Protein AF-A0AAW3ZN99-F1 (afdb_monomer)

Organism: NCBI:txid2774145

Foldseek 3Di:
DDADDPVGPCQLVLVCLQVVVVDDVPDDDDDPQQALVSVLVVLVVSVVVPDAAAQEAEDEAEDELFQGGCHHHDPVVNDRDFLVRLVVCLVVVVQPADDCRHHNPRHAYEYQYALNQVLLSVQQSVCCSHPNNDRPRYHYDNFHWGWDADDPPPGRDIDIDGFHKDKDKAADDDPPDDDFDCDPQKTKDKDKDKDFDAQVCVVPDDLLVVCPDPRNQSVQVSRVHHSVSWDWDWDADPRHIIIMTIIIMIIGRPDPPPPPDPPD

Secondary structure (DSSP, 8-state):
-PPPPTTSTTHHHHHHHHHHTTPPTT----S---SHHHHHHHHHHHHTTTPPPPSEEEEE--EETTTEES--SSGGG-SPPPHHHHHHHHHTTSSPPPPTTTS-TT-EEEEE-SSGGG-HHHHHHHHHHHHTT--S-EEE-SSEEEEEE--STT---EEEEEEPEEEEEE----TTS-S---BTTEEEEEEEEEEEE-HHHHHH--HHHHTTSHHHHHHHHHTT--GGGSEEEEEEETTEEEEEEEEEEEEEEPPP--------

Mean predicted aligned er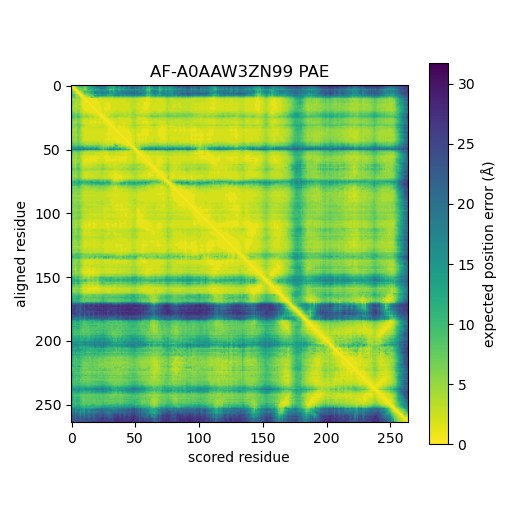ror: 7.73 Å

Sequence (264 aa):
MGEDSSGRPGFYTAATRYFAARLNAGDLMVTSARSWAEVRERLVEANAQGAQPWRRIVLVVHGSQWSGLSLPVFEASGEVPRASELRTLIESRAFPPLPAGIVDHRSTLVLESCGLGRRTDLMQVYSRLLFGTDENRTEASSGLVEFVAHTAPYDNRTERRVRPYQAKVHRWPSETGGVSGEADGWTRIPVKLEVAVAAEQCREQAAGGIARSAAVRTTLSDFGLAPGQLRWRIERSESGCKLLGSATVMTSEAQPVSAIGDRG

pLDDT: mean 84.94, std 14.25, range [39.06, 98.44]

Radius of gyrati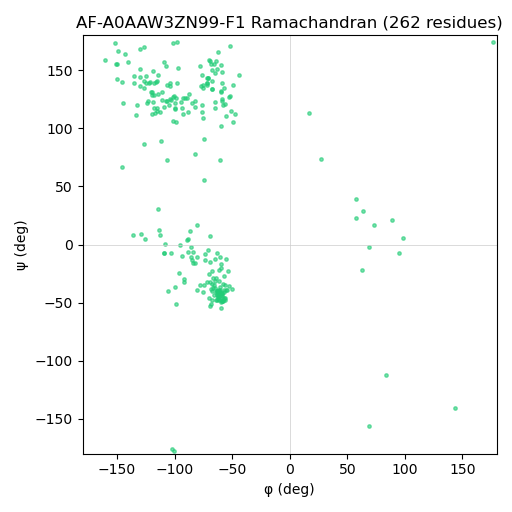on: 21.58 Å; Cα contacts (8 Å, |Δi|>4): 456; chains: 1; bounding box: 64×55×63 Å

Structure (mmCIF, N/CA/C/O backbone):
data_AF-A0AAW3ZN99-F1
#
_entry.id   AF-A0AAW3ZN99-F1
#
loop_
_atom_site.group_PDB
_atom_site.id
_atom_site.type_symbol
_atom_site.label_atom_id
_atom_site.label_alt_id
_atom_site.label_comp_id
_atom_site.label_asym_id
_atom_site.label_entity_id
_atom_site.label_seq_id
_atom_site.pdbx_PDB_ins_code
_atom_site.Cartn_x
_atom_site.Cartn_y
_atom_site.Cartn_z
_atom_site.occupancy
_atom_site.B_iso_or_equiv
_atom_site.auth_seq_id
_atom_site.auth_comp_id
_atom_site.auth_asym_id
_atom_site.auth_atom_id
_atom_site.pdbx_PDB_model_num
ATOM 1 N N . MET A 1 1 ? -9.513 8.358 3.844 1.00 53.34 1 MET A N 1
ATOM 2 C CA . MET A 1 1 ? -9.189 7.587 2.625 1.00 53.34 1 MET A CA 1
ATOM 3 C C . MET A 1 1 ? -9.950 8.160 1.422 1.00 53.34 1 MET A C 1
ATOM 5 O O . MET A 1 1 ? -10.952 8.821 1.658 1.00 53.34 1 MET A O 1
ATOM 9 N N . GLY A 1 2 ? -9.417 8.046 0.197 1.00 57.00 2 GLY A N 1
ATOM 10 C CA . GLY A 1 2 ? -9.801 8.850 -0.986 1.00 57.00 2 GLY A CA 1
ATOM 11 C C . GLY A 1 2 ? -11.295 8.911 -1.346 1.00 57.00 2 GLY A C 1
ATOM 12 O O . GLY A 1 2 ? -12.117 8.206 -0.775 1.00 57.00 2 GLY A O 1
ATOM 13 N N . GLU A 1 3 ? -11.658 9.781 -2.286 1.00 61.41 3 GLU A N 1
ATOM 14 C CA . GLU A 1 3 ? -13.030 9.855 -2.805 1.00 61.41 3 GLU A CA 1
ATOM 15 C C . GLU A 1 3 ? -13.341 8.622 -3.670 1.00 61.41 3 GLU A C 1
ATOM 17 O O . GLU A 1 3 ? -12.459 8.103 -4.362 1.00 61.41 3 GLU A O 1
ATOM 22 N N . ASP A 1 4 ? -14.582 8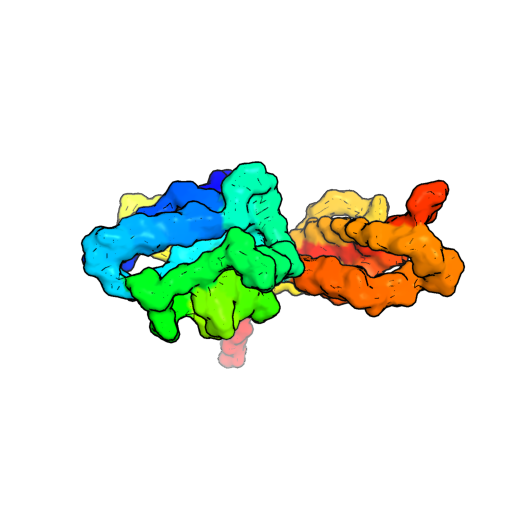.121 -3.610 1.00 65.06 4 ASP A N 1
ATOM 23 C CA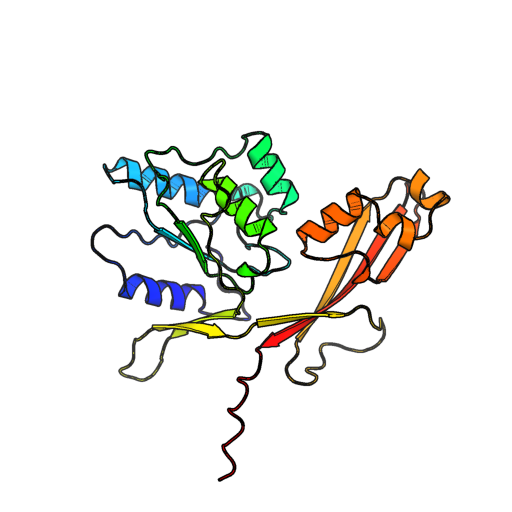 . ASP A 1 4 ? -15.022 7.049 -4.506 1.00 65.06 4 ASP A CA 1
ATOM 24 C C . ASP A 1 4 ? -14.851 7.535 -5.956 1.00 65.06 4 ASP A C 1
ATOM 26 O O . ASP A 1 4 ? -15.430 8.543 -6.362 1.00 65.06 4 ASP A O 1
ATOM 30 N N . SER A 1 5 ? -14.043 6.831 -6.752 1.00 56.78 5 SER A N 1
ATOM 31 C CA . SER A 1 5 ? -13.899 7.166 -8.173 1.00 56.78 5 SER A CA 1
ATOM 32 C C . SER A 1 5 ? -15.230 6.983 -8.913 1.00 56.78 5 SER A C 1
ATOM 34 O O . SER A 1 5 ? -16.016 6.091 -8.580 1.00 56.78 5 SER A O 1
ATOM 36 N N . SER A 1 6 ? -15.449 7.763 -9.975 1.00 50.19 6 SER A N 1
ATOM 37 C CA . SER A 1 6 ? -16.670 7.726 -10.797 1.00 50.19 6 SER A CA 1
ATOM 38 C C . SER A 1 6 ? -17.040 6.333 -11.333 1.00 50.19 6 SER A C 1
ATOM 40 O O . SER A 1 6 ? -18.206 6.086 -11.627 1.00 50.19 6 SER A O 1
ATOM 42 N N . GLY A 1 7 ? -16.077 5.409 -11.436 1.00 52.03 7 GLY A N 1
ATOM 43 C CA . GLY A 1 7 ? -16.300 4.043 -11.918 1.00 52.03 7 GLY A CA 1
ATOM 44 C C . GLY A 1 7 ? -16.805 3.039 -10.874 1.00 52.03 7 GLY A C 1
ATOM 45 O O . GLY A 1 7 ? -17.269 1.969 -11.259 1.00 52.03 7 GLY A O 1
ATOM 46 N N . ARG A 1 8 ? -16.711 3.335 -9.568 1.00 59.94 8 ARG A N 1
ATOM 47 C CA . ARG A 1 8 ? -17.196 2.461 -8.477 1.00 59.94 8 ARG A CA 1
ATOM 48 C C . ARG A 1 8 ? -17.730 3.299 -7.306 1.00 59.94 8 ARG A C 1
ATOM 50 O O . ARG A 1 8 ? -17.127 3.288 -6.230 1.00 59.94 8 ARG A O 1
ATOM 57 N N . PRO A 1 9 ? -18.837 4.039 -7.498 1.00 65.44 9 PRO A N 1
ATOM 58 C CA . PRO A 1 9 ? -19.433 4.813 -6.420 1.00 65.44 9 PRO A CA 1
ATOM 59 C C . PRO A 1 9 ? -19.833 3.883 -5.268 1.00 65.44 9 PRO A C 1
ATOM 61 O O . PRO A 1 9 ? -20.471 2.851 -5.476 1.00 65.44 9 PRO A O 1
ATOM 64 N N . GLY A 1 10 ? -19.463 4.249 -4.044 1.00 84.31 10 GLY A N 1
ATOM 65 C CA . GLY A 1 10 ? -19.921 3.594 -2.828 1.00 84.31 10 GLY A CA 1
ATOM 66 C C . GLY A 1 10 ? -18.984 2.558 -2.210 1.00 84.31 10 GLY A C 1
ATOM 67 O O . GLY A 1 10 ? -19.403 1.950 -1.226 1.00 84.31 10 GLY A O 1
ATOM 68 N N . PHE A 1 11 ? -17.753 2.344 -2.695 1.00 88.81 11 PHE A N 1
ATOM 69 C CA . PHE A 1 11 ? -16.827 1.387 -2.064 1.00 88.81 11 PHE A CA 1
ATOM 70 C C . PHE A 1 11 ? -16.530 1.768 -0.608 1.00 88.81 11 PHE A C 1
ATOM 72 O O . PHE A 1 11 ? -16.783 0.973 0.303 1.00 88.81 11 PHE A O 1
ATOM 79 N N . TYR A 1 12 ? -16.067 2.998 -0.364 1.00 91.38 12 TYR A N 1
ATOM 80 C CA . TYR A 1 12 ? -15.784 3.461 0.997 1.00 91.38 12 TYR A CA 1
ATOM 81 C C . TYR A 1 12 ? -17.061 3.607 1.824 1.00 91.38 12 TYR A C 1
ATOM 83 O O . TYR A 1 12 ? -17.059 3.307 3.020 1.00 91.38 12 TYR A O 1
ATOM 91 N N . THR A 1 13 ? -18.171 4.004 1.195 1.00 91.69 13 THR A N 1
ATOM 92 C CA . THR A 1 13 ? -19.475 4.104 1.865 1.00 91.69 13 THR A CA 1
ATOM 93 C C . THR A 1 13 ? -19.962 2.738 2.363 1.00 91.69 13 THR A C 1
ATOM 95 O O . THR A 1 13 ? -20.357 2.601 3.524 1.00 91.69 13 THR A O 1
ATOM 98 N N . ALA A 1 14 ? -19.909 1.705 1.519 1.00 92.88 14 ALA A N 1
ATOM 99 C CA . ALA A 1 14 ? -20.307 0.347 1.872 1.00 92.88 14 ALA A CA 1
ATOM 100 C C . ALA A 1 14 ? -19.356 -0.270 2.906 1.00 92.88 14 ALA A C 1
ATOM 102 O O . ALA A 1 14 ? -19.823 -0.891 3.860 1.00 92.88 14 ALA A O 1
ATOM 103 N N . ALA A 1 15 ? -18.045 -0.040 2.776 1.00 95.25 15 ALA A N 1
ATOM 104 C CA . ALA A 1 15 ? -17.059 -0.473 3.762 1.00 95.25 15 ALA A CA 1
ATOM 105 C C . ALA A 1 15 ? -17.279 0.182 5.132 1.00 95.25 15 ALA A C 1
ATOM 107 O O . ALA A 1 15 ? -17.274 -0.502 6.153 1.00 95.25 15 ALA A O 1
ATOM 108 N N . THR A 1 16 ? -17.536 1.492 5.158 1.00 95.19 16 THR A N 1
ATOM 109 C CA . THR A 1 16 ? -17.836 2.230 6.394 1.00 95.19 16 THR A CA 1
ATOM 110 C C . THR A 1 16 ? -19.047 1.620 7.091 1.00 95.19 16 THR A C 1
ATOM 112 O O . THR A 1 16 ? -18.977 1.305 8.274 1.00 95.19 16 THR A O 1
ATOM 115 N N . ARG A 1 17 ? -20.137 1.366 6.354 1.00 94.62 17 ARG A N 1
ATOM 116 C CA . ARG A 1 17 ? -21.325 0.685 6.895 1.00 94.62 17 ARG A CA 1
ATOM 117 C C . ARG A 1 17 ? -21.007 -0.732 7.392 1.00 94.62 17 ARG A C 1
ATOM 119 O O . ARG A 1 17 ? -21.477 -1.113 8.461 1.00 94.62 17 ARG A O 1
ATOM 126 N N . TYR A 1 18 ? -20.192 -1.487 6.653 1.00 96.19 18 TYR A N 1
ATOM 127 C CA . TYR A 1 18 ? -19.773 -2.842 7.020 1.00 96.19 18 TYR A CA 1
ATOM 128 C C . TYR A 1 18 ? -19.025 -2.896 8.349 1.00 96.19 18 TYR A C 1
ATOM 130 O O . TYR A 1 18 ? -19.375 -3.715 9.205 1.00 96.19 18 TYR A O 1
ATOM 138 N N . PHE A 1 19 ? -18.023 -2.036 8.528 1.00 96.69 19 PHE A N 1
ATOM 139 C CA . PHE A 1 19 ? -17.230 -2.008 9.753 1.00 96.69 19 PHE A CA 1
ATOM 140 C C . PHE A 1 19 ? -17.987 -1.362 10.909 1.00 96.69 19 PHE A C 1
ATOM 142 O O . PHE A 1 19 ? -17.964 -1.926 11.996 1.00 96.69 19 PHE A O 1
ATOM 149 N N . ALA A 1 20 ? -18.732 -0.274 10.680 1.00 95.69 20 ALA A N 1
ATOM 150 C CA . ALA A 1 20 ? -19.536 0.376 11.717 1.00 95.69 20 ALA A CA 1
ATOM 151 C C . ALA A 1 20 ? -20.526 -0.589 12.390 1.00 95.69 20 ALA A C 1
ATOM 153 O O . ALA A 1 20 ? -20.679 -0.561 13.606 1.00 95.69 20 ALA A O 1
ATOM 154 N N . ALA A 1 21 ? -21.146 -1.491 11.621 1.00 95.12 21 ALA A N 1
ATOM 155 C CA . ALA A 1 21 ? -22.061 -2.507 12.149 1.00 95.12 21 ALA A CA 1
ATOM 156 C C . ALA A 1 21 ? -21.372 -3.628 12.961 1.00 95.12 21 ALA A C 1
ATOM 158 O O . ALA A 1 21 ? -22.054 -4.516 13.468 1.00 95.12 21 ALA A O 1
ATOM 159 N N . ARG A 1 22 ? -20.034 -3.639 13.035 1.00 95.31 22 ARG A N 1
ATOM 160 C CA . ARG A 1 22 ? -19.212 -4.707 13.634 1.00 95.31 22 ARG A CA 1
ATOM 161 C C . ARG A 1 22 ? -18.183 -4.191 14.646 1.00 95.31 22 ARG A C 1
ATOM 163 O O . ARG A 1 22 ? -17.327 -4.965 15.065 1.00 95.31 22 ARG A O 1
ATOM 170 N N . LEU A 1 23 ? -18.254 -2.913 15.021 1.00 94.75 23 LEU A N 1
ATOM 171 C CA . LEU A 1 23 ? -17.409 -2.350 16.074 1.00 94.75 23 LEU A CA 1
ATOM 172 C C . LEU A 1 23 ? -17.851 -2.879 17.443 1.00 94.75 23 LEU A C 1
ATOM 174 O O . LEU A 1 23 ? -19.042 -2.927 17.750 1.00 94.75 23 LEU A O 1
ATOM 178 N N . ASN A 1 24 ? -16.879 -3.235 18.273 1.00 93.44 24 ASN A N 1
ATOM 179 C CA . ASN A 1 24 ? -17.051 -3.581 19.677 1.00 93.44 24 ASN A CA 1
ATOM 180 C C . ASN A 1 24 ? -16.648 -2.406 20.575 1.00 93.44 24 ASN A C 1
ATOM 182 O O . ASN A 1 24 ? -16.091 -1.402 20.126 1.00 93.44 24 ASN A O 1
ATOM 186 N N . ALA A 1 25 ? -16.897 -2.546 21.878 1.00 88.62 25 ALA A N 1
ATOM 187 C CA . ALA A 1 25 ? -16.389 -1.601 22.864 1.00 88.62 25 ALA A CA 1
ATOM 188 C C . ALA A 1 25 ? -14.850 -1.538 22.805 1.00 88.62 25 ALA A C 1
ATOM 190 O O . ALA A 1 25 ? -14.178 -2.555 22.968 1.00 88.62 25 ALA A O 1
ATOM 191 N N . GLY A 1 26 ? -14.312 -0.336 22.588 1.00 86.25 26 GLY A N 1
ATOM 192 C CA . GLY A 1 26 ? -12.873 -0.090 22.451 1.00 86.25 26 GLY A CA 1
ATOM 193 C C . GLY A 1 26 ? -12.354 -0.073 21.009 1.00 86.25 26 GLY A C 1
ATOM 194 O O . GLY A 1 26 ? -11.205 0.314 20.804 1.00 86.25 26 GLY A O 1
ATOM 195 N N . ASP A 1 27 ? -13.176 -0.424 20.015 1.00 93.31 27 ASP A N 1
ATOM 196 C CA . ASP A 1 27 ? -12.799 -0.263 18.610 1.00 93.31 27 ASP A CA 1
ATOM 197 C C . ASP A 1 27 ? -12.901 1.211 18.181 1.00 93.31 27 ASP A C 1
ATOM 199 O O . ASP A 1 27 ? -13.788 1.951 18.615 1.00 93.31 27 ASP A O 1
ATOM 203 N N . LEU A 1 28 ? -12.007 1.635 17.283 1.00 94.31 28 LEU A N 1
ATOM 204 C CA . LEU A 1 28 ? -11.991 2.979 16.707 1.00 94.31 28 LEU A CA 1
ATOM 205 C C . LEU A 1 28 ? -12.156 2.906 15.189 1.00 94.31 28 LEU A C 1
ATOM 207 O O . LEU A 1 28 ? -11.405 2.215 14.502 1.00 94.31 28 LEU A O 1
ATOM 211 N N . MET A 1 29 ? -13.102 3.680 14.655 1.00 96.06 29 MET A N 1
ATOM 212 C CA . MET A 1 29 ? -13.277 3.854 13.216 1.00 96.06 29 MET A CA 1
ATOM 213 C C . MET A 1 29 ? -12.825 5.250 12.791 1.00 96.06 29 MET A C 1
ATOM 215 O O . MET A 1 29 ? -13.345 6.255 13.269 1.00 96.06 29 MET A O 1
ATOM 219 N N . VAL A 1 30 ? -11.882 5.305 11.848 1.00 95.81 30 VAL A N 1
ATOM 220 C CA . VAL A 1 30 ? -11.359 6.548 11.269 1.00 95.81 30 VAL A CA 1
ATOM 221 C C . VAL A 1 30 ? -11.643 6.562 9.771 1.00 95.81 30 VAL A C 1
ATOM 223 O O . VAL A 1 30 ? -11.207 5.676 9.040 1.00 95.81 30 VAL A O 1
ATOM 226 N N . THR A 1 31 ? -12.347 7.586 9.291 1.00 94.56 31 THR A N 1
ATOM 227 C CA . THR A 1 31 ? -12.691 7.751 7.863 1.00 94.56 31 THR A CA 1
ATOM 228 C C . THR A 1 31 ? -11.925 8.896 7.188 1.00 94.56 31 THR A C 1
ATOM 230 O O . THR A 1 31 ? -11.969 9.050 5.962 1.00 94.56 31 THR A O 1
ATOM 233 N N . SER A 1 32 ? -11.178 9.685 7.965 1.00 91.75 32 SER A N 1
ATOM 234 C CA . SER A 1 32 ? -10.492 10.894 7.503 1.00 91.75 32 SER A CA 1
ATOM 235 C C . SER A 1 32 ? -9.059 10.668 7.025 1.00 91.75 32 SER A C 1
ATOM 237 O O . SER A 1 32 ? -8.672 11.356 6.095 1.00 91.75 32 SER A O 1
ATOM 239 N N . ALA A 1 33 ? -8.317 9.684 7.549 1.00 94.31 33 ALA A N 1
ATOM 240 C CA . ALA A 1 33 ? -6.888 9.513 7.246 1.00 94.31 33 ALA A CA 1
ATOM 241 C C . ALA A 1 33 ? -6.601 9.377 5.734 1.00 94.31 33 ALA A C 1
ATOM 243 O O . ALA A 1 33 ? -7.144 8.474 5.082 1.00 94.31 33 ALA A O 1
ATOM 244 N N . ARG A 1 34 ? -5.789 10.270 5.160 1.00 93.81 34 ARG A N 1
ATOM 245 C CA . ARG A 1 34 ? -5.456 10.337 3.724 1.00 93.81 34 ARG A CA 1
ATOM 246 C C . ARG A 1 34 ? -4.023 9.917 3.401 1.00 93.81 34 ARG A C 1
ATOM 248 O O . ARG A 1 34 ? -3.719 9.738 2.226 1.00 93.81 34 ARG A O 1
ATOM 255 N N . SER A 1 35 ? -3.182 9.686 4.403 1.00 96.12 35 SER A N 1
ATOM 256 C CA . SER A 1 35 ? -1.785 9.281 4.233 1.00 96.12 35 SER A CA 1
ATOM 257 C C . SER A 1 35 ? -1.333 8.280 5.301 1.00 96.12 35 SER A C 1
ATOM 259 O O . SER A 1 35 ? -1.982 8.123 6.339 1.00 96.12 35 SER A O 1
ATOM 261 N N . TRP A 1 36 ? -0.210 7.591 5.076 1.00 96.88 36 TRP A N 1
ATOM 262 C CA . TRP A 1 36 ? 0.399 6.739 6.108 1.00 96.88 36 TRP A CA 1
ATOM 263 C C . TRP A 1 36 ? 0.807 7.533 7.352 1.00 96.88 36 TRP A C 1
ATOM 265 O O . TRP A 1 36 ? 0.666 7.022 8.465 1.00 96.88 36 TRP A O 1
ATOM 275 N N . ALA A 1 37 ? 1.285 8.768 7.177 1.00 96.81 37 ALA A N 1
ATOM 276 C CA . ALA A 1 37 ? 1.610 9.670 8.278 1.00 96.81 37 ALA A CA 1
ATOM 277 C C . ALA A 1 37 ? 0.385 9.927 9.163 1.00 96.81 37 ALA A C 1
ATOM 279 O O . ALA A 1 37 ? 0.451 9.690 10.367 1.00 96.81 37 ALA A O 1
ATOM 280 N N . GLU A 1 38 ? -0.760 10.266 8.568 1.00 96.56 38 GLU A N 1
ATOM 281 C CA . GLU A 1 38 ? -2.003 10.443 9.322 1.00 96.56 38 GLU A CA 1
ATOM 282 C C . GLU A 1 38 ? -2.466 9.144 9.989 1.00 96.56 38 GLU A C 1
ATOM 284 O O . GLU A 1 38 ? -2.902 9.170 11.134 1.00 96.56 38 GLU A O 1
ATOM 289 N N . VAL A 1 39 ? -2.360 7.985 9.325 1.00 96.88 39 VAL A N 1
ATOM 290 C CA . VAL A 1 39 ? -2.680 6.691 9.963 1.00 96.88 39 VAL A CA 1
ATOM 291 C C . VAL A 1 39 ? -1.838 6.501 11.227 1.00 96.88 39 VAL A C 1
ATOM 293 O O . VAL A 1 39 ? -2.370 6.147 12.281 1.00 96.88 39 VAL A O 1
ATOM 296 N N . ARG A 1 40 ? -0.531 6.771 11.142 1.00 97.00 40 ARG A N 1
ATOM 297 C CA . ARG A 1 40 ? 0.397 6.692 12.273 1.00 97.00 40 ARG A CA 1
ATOM 298 C C . ARG A 1 40 ? 0.006 7.667 13.385 1.00 97.00 40 ARG A C 1
ATOM 300 O O . ARG A 1 40 ? -0.056 7.258 14.541 1.00 97.00 40 ARG A O 1
ATOM 307 N N . GLU A 1 41 ? -0.277 8.921 13.048 1.00 95.69 41 GLU A N 1
ATOM 308 C CA . GLU A 1 41 ? -0.706 9.953 14.000 1.00 95.69 41 GLU A CA 1
ATOM 309 C C . GLU A 1 41 ? -1.991 9.554 14.725 1.00 95.69 41 GLU A C 1
ATOM 311 O O . GLU A 1 41 ? -2.034 9.590 15.951 1.00 95.69 41 GLU A O 1
ATOM 316 N N . ARG A 1 42 ? -2.997 9.049 14.004 1.00 95.25 42 ARG A N 1
ATOM 317 C CA . ARG A 1 42 ? -4.260 8.590 14.602 1.00 95.25 42 ARG A CA 1
ATOM 318 C C . ARG A 1 42 ? -4.069 7.432 15.573 1.00 95.25 42 ARG A C 1
ATOM 320 O O . ARG A 1 42 ? -4.702 7.415 16.627 1.00 95.25 42 ARG A O 1
ATOM 327 N N . LEU A 1 43 ? -3.185 6.487 15.253 1.00 95.44 43 LEU A N 1
ATOM 328 C CA . LEU A 1 43 ? -2.851 5.383 16.159 1.00 95.44 43 LEU A CA 1
ATOM 329 C C . LEU A 1 43 ? -2.165 5.887 17.438 1.00 95.44 43 LEU A C 1
ATOM 331 O O . LEU A 1 43 ? -2.441 5.360 18.517 1.00 95.44 43 LEU A O 1
ATOM 335 N N . VAL A 1 44 ? -1.311 6.912 17.329 1.00 95.19 44 VAL A N 1
ATOM 336 C CA . VAL A 1 44 ? -0.642 7.562 18.470 1.00 95.19 44 VAL A CA 1
ATOM 337 C C . VAL A 1 44 ? -1.637 8.337 19.331 1.00 95.19 44 VAL A C 1
ATOM 339 O O . VAL A 1 44 ? -1.687 8.115 20.541 1.00 95.19 44 VAL A O 1
ATOM 342 N N . GLU A 1 45 ? -2.446 9.206 18.722 1.00 93.50 45 GLU A N 1
ATOM 343 C CA . GLU A 1 45 ? -3.459 10.024 19.403 1.00 93.50 45 GLU A CA 1
ATOM 344 C C . GLU A 1 45 ? -4.441 9.159 20.193 1.00 93.50 45 GLU A C 1
ATOM 346 O O . GLU A 1 45 ? -4.710 9.421 21.365 1.00 93.50 45 GLU A O 1
ATOM 351 N N . ALA A 1 46 ? -4.952 8.101 19.564 1.00 89.19 46 ALA A N 1
ATOM 352 C CA . ALA A 1 46 ? -5.917 7.219 20.195 1.00 89.19 46 ALA A CA 1
ATOM 353 C C . ALA A 1 46 ? -5.291 6.385 21.329 1.00 89.19 46 ALA A C 1
ATOM 355 O O . ALA A 1 46 ? -5.946 6.134 22.338 1.00 89.19 46 ALA A O 1
ATOM 356 N N . ASN A 1 47 ? -4.009 6.010 21.221 1.00 89.31 47 ASN A N 1
ATOM 357 C CA . ASN A 1 47 ? -3.311 5.289 22.289 1.00 89.31 47 ASN A CA 1
ATOM 358 C C . ASN A 1 47 ? -2.996 6.177 23.505 1.00 89.31 47 ASN A C 1
ATOM 360 O O . ASN A 1 47 ? -3.013 5.699 24.640 1.00 89.31 47 ASN A O 1
ATOM 364 N N . ALA A 1 48 ? -2.742 7.474 23.291 1.00 86.19 48 ALA A N 1
ATOM 365 C CA . ALA A 1 48 ? -2.438 8.435 24.357 1.00 86.19 48 ALA A CA 1
ATOM 366 C C . ALA A 1 48 ? -3.565 8.579 25.400 1.00 86.19 48 ALA A C 1
ATOM 368 O O . ALA A 1 48 ? -3.321 9.037 26.512 1.00 86.19 48 ALA A O 1
ATOM 369 N N . GLN A 1 49 ? -4.778 8.124 25.081 1.00 81.62 49 GLN A N 1
ATOM 370 C CA . GLN A 1 49 ? -5.938 8.114 25.977 1.00 81.62 49 GLN A CA 1
ATOM 371 C C . GLN A 1 49 ? -5.937 6.925 26.965 1.00 81.62 49 GLN A C 1
ATOM 373 O O . GLN A 1 49 ? -6.960 6.620 27.572 1.00 81.62 49 GLN A O 1
ATOM 378 N N . GLY A 1 50 ? -4.789 6.258 27.145 1.00 70.94 50 GLY A N 1
ATOM 379 C CA . GLY A 1 50 ? -4.606 5.154 28.095 1.00 70.94 50 GLY A CA 1
ATOM 380 C C . GLY A 1 50 ? -4.928 3.771 27.524 1.00 70.94 50 GLY A C 1
ATOM 381 O O . GLY A 1 50 ? -5.211 2.846 28.286 1.00 70.94 50 GLY A O 1
ATOM 382 N N . ALA A 1 51 ? -4.907 3.620 26.197 1.00 74.69 51 ALA A N 1
ATOM 383 C CA . ALA A 1 51 ? -5.227 2.353 25.552 1.00 74.69 51 ALA A CA 1
ATOM 384 C C . ALA A 1 51 ? -4.061 1.350 25.622 1.00 74.69 51 ALA A C 1
ATOM 386 O O . ALA A 1 51 ? -2.887 1.708 25.716 1.00 74.69 51 ALA A O 1
ATOM 387 N N . GLN A 1 52 ? -4.413 0.065 25.578 1.00 87.69 52 GLN A N 1
ATOM 388 C CA . GLN A 1 52 ? -3.467 -1.022 25.322 1.00 87.69 52 GLN A CA 1
ATOM 389 C C . GLN A 1 52 ? -2.980 -0.961 23.863 1.00 87.69 52 GLN A C 1
ATOM 391 O O . GLN A 1 52 ? -3.721 -0.449 23.019 1.00 87.69 52 GLN A O 1
ATOM 396 N N . PRO A 1 53 ? -1.812 -1.553 23.533 1.00 94.06 53 PRO A N 1
ATOM 397 C CA . PRO A 1 53 ? -1.357 -1.653 22.152 1.00 94.06 53 PRO A CA 1
ATOM 398 C C . PRO A 1 53 ? -2.445 -2.208 21.225 1.00 94.06 53 PRO A C 1
ATOM 400 O O . PRO A 1 53 ? -3.129 -3.187 21.554 1.00 94.06 53 PRO A O 1
ATOM 403 N N . TRP A 1 54 ? -2.583 -1.610 20.043 1.00 94.81 54 TRP A N 1
ATOM 404 C CA . TRP A 1 54 ? -3.560 -2.026 19.042 1.00 94.81 54 TRP A CA 1
ATOM 405 C C . TRP A 1 54 ? -3.303 -3.470 18.630 1.00 94.81 54 TRP A C 1
ATOM 407 O O . TRP A 1 54 ? -2.179 -3.823 18.300 1.00 94.81 54 TRP A O 1
ATOM 417 N N . ARG A 1 55 ? -4.330 -4.324 18.608 1.00 94.88 55 ARG A N 1
ATOM 418 C CA . ARG A 1 55 ? -4.174 -5.730 18.183 1.00 94.88 55 ARG A CA 1
ATOM 419 C C . ARG A 1 55 ? -4.423 -5.942 16.694 1.00 94.88 55 ARG A C 1
ATOM 421 O O . ARG A 1 55 ? -3.820 -6.814 16.077 1.00 94.88 55 ARG A O 1
ATOM 428 N N . ARG A 1 56 ? -5.323 -5.162 16.103 1.00 97.00 56 ARG A N 1
ATOM 429 C CA . ARG A 1 56 ? -5.708 -5.298 14.699 1.00 97.00 56 ARG A CA 1
ATOM 430 C C . ARG A 1 56 ? -5.992 -3.921 14.127 1.00 97.00 56 ARG A C 1
ATOM 432 O O . ARG A 1 56 ? -6.846 -3.208 14.639 1.00 97.00 56 ARG A O 1
ATOM 439 N N . ILE A 1 57 ? -5.266 -3.565 13.079 1.00 97.50 57 ILE A N 1
ATOM 440 C CA . ILE A 1 57 ? -5.407 -2.309 12.348 1.00 97.50 57 ILE A CA 1
ATOM 441 C C . ILE A 1 57 ? -5.937 -2.680 10.970 1.00 97.50 57 ILE A C 1
ATOM 443 O O . ILE A 1 57 ? -5.247 -3.354 10.210 1.00 97.50 57 ILE A O 1
ATOM 447 N N . VAL A 1 58 ? -7.165 -2.276 10.651 1.00 98.25 58 VAL A N 1
ATOM 448 C CA . VAL A 1 58 ? -7.775 -2.548 9.343 1.00 98.25 58 VAL A CA 1
ATOM 449 C C . VAL A 1 58 ? -7.767 -1.272 8.511 1.00 98.25 58 VAL A C 1
ATOM 451 O O . VAL A 1 58 ? -8.362 -0.270 8.899 1.00 98.25 58 VAL A O 1
ATOM 454 N N . LEU A 1 59 ? -7.104 -1.314 7.359 1.00 97.88 59 LEU A N 1
ATOM 455 C CA . LEU A 1 59 ? -7.057 -0.225 6.389 1.00 97.88 59 LEU A CA 1
ATOM 456 C C . LEU A 1 59 ? -7.863 -0.622 5.158 1.00 97.88 59 LEU A C 1
ATOM 458 O O . LEU A 1 59 ? -7.525 -1.583 4.468 1.00 97.88 59 LEU A O 1
ATOM 462 N N . VAL A 1 60 ? -8.912 0.143 4.867 1.00 97.00 60 VAL A N 1
ATOM 463 C CA . VAL A 1 60 ? -9.713 -0.024 3.651 1.00 97.00 60 VAL A CA 1
ATOM 464 C C . VAL A 1 60 ? -9.266 0.985 2.625 1.00 97.00 60 VAL A C 1
ATOM 466 O O . VAL A 1 60 ? -9.594 2.156 2.743 1.00 97.00 60 VAL A O 1
ATOM 469 N N . VAL A 1 61 ? -8.538 0.551 1.604 1.00 94.44 61 VAL A N 1
ATOM 470 C CA . VAL A 1 61 ? -7.981 1.475 0.618 1.00 94.44 61 VAL A CA 1
ATOM 471 C C . VAL A 1 61 ? -7.862 0.808 -0.745 1.00 94.44 61 VAL A C 1
ATOM 473 O O . VAL A 1 61 ? -7.532 -0.377 -0.868 1.00 94.44 61 VAL A O 1
ATOM 476 N N . HIS A 1 62 ? -8.127 1.580 -1.797 1.00 91.56 62 HIS A N 1
ATOM 477 C CA . HIS A 1 62 ? -7.867 1.115 -3.150 1.00 91.56 62 HIS A CA 1
ATOM 478 C C . HIS A 1 62 ? -6.393 0.770 -3.337 1.00 91.56 62 HIS A C 1
ATOM 480 O O . HIS A 1 62 ? -5.497 1.331 -2.714 1.00 91.56 62 HIS A O 1
ATOM 486 N N . GLY A 1 63 ? -6.151 -0.203 -4.195 1.00 89.94 63 GLY A N 1
ATOM 487 C CA . GLY A 1 63 ? -4.817 -0.654 -4.516 1.00 89.94 63 GLY A CA 1
ATOM 488 C C . GLY A 1 63 ? -4.879 -1.835 -5.460 1.00 89.94 63 GLY A C 1
ATOM 489 O O . GLY A 1 63 ? -5.957 -2.328 -5.811 1.00 89.94 63 GLY A O 1
ATOM 490 N N . SER A 1 64 ? -3.707 -2.254 -5.906 1.00 87.56 64 SER A N 1
ATOM 491 C CA . SER A 1 64 ? -3.559 -3.388 -6.803 1.00 87.56 64 SER A CA 1
ATOM 492 C C . SER A 1 64 ? -2.234 -4.097 -6.563 1.00 87.56 64 SER A C 1
ATOM 494 O O . SER A 1 64 ? -1.312 -3.551 -5.956 1.00 87.56 64 SER A O 1
ATOM 496 N N . GLN A 1 65 ? -2.096 -5.298 -7.118 1.00 87.75 65 GLN A N 1
ATOM 497 C CA . GLN A 1 65 ? -0.816 -6.005 -7.122 1.00 87.75 65 GLN A CA 1
ATOM 498 C C . GLN A 1 65 ? 0.282 -5.298 -7.944 1.00 87.75 65 GLN A C 1
ATOM 500 O O . GLN A 1 65 ? 1.446 -5.673 -7.836 1.00 87.75 65 GLN A O 1
ATOM 505 N N . TRP A 1 66 ? -0.046 -4.299 -8.770 1.00 84.44 66 TRP A N 1
ATOM 506 C CA . TRP A 1 66 ? 0.964 -3.570 -9.551 1.00 84.44 66 TRP A CA 1
ATOM 507 C C . TRP A 1 66 ? 1.348 -2.261 -8.891 1.00 84.44 66 TRP A C 1
ATOM 509 O O . TRP A 1 66 ? 2.523 -2.006 -8.685 1.00 84.44 66 TRP A O 1
ATOM 519 N N . SER A 1 67 ? 0.359 -1.446 -8.536 1.00 83.19 67 SER A N 1
ATOM 520 C CA . SER A 1 67 ? 0.578 -0.102 -7.998 1.00 83.19 67 SER A CA 1
ATOM 521 C C . SER A 1 67 ? 0.798 -0.065 -6.485 1.00 83.19 67 SER A C 1
ATOM 523 O O . SER A 1 67 ? 1.124 0.991 -5.959 1.00 83.19 67 SER A O 1
ATOM 525 N N . GLY A 1 68 ? 0.554 -1.168 -5.770 1.00 91.56 68 GLY A N 1
ATOM 526 C CA . GLY A 1 68 ? 0.439 -1.141 -4.312 1.00 91.56 68 GLY A CA 1
ATOM 527 C C . GLY A 1 68 ? -0.829 -0.414 -3.856 1.00 91.56 68 GLY A C 1
ATOM 528 O O . GLY A 1 68 ? -1.818 -0.355 -4.595 1.00 91.56 68 GLY A O 1
ATOM 529 N N . LEU A 1 69 ? -0.812 0.109 -2.629 1.00 93.19 69 LEU A N 1
ATOM 530 C CA . LEU A 1 69 ? -1.911 0.894 -2.059 1.00 93.19 69 LEU A CA 1
ATOM 531 C C . LEU A 1 69 ? -1.945 2.304 -2.640 1.00 93.19 69 LEU A C 1
ATOM 533 O O . LEU A 1 69 ? -0.929 2.986 -2.643 1.00 93.19 69 LEU A O 1
ATOM 537 N N . SER A 1 70 ? -3.126 2.785 -3.013 1.00 91.94 70 SER A N 1
ATOM 538 C CA . SER A 1 70 ? -3.387 4.184 -3.366 1.00 91.94 70 SER A CA 1
ATOM 539 C C . SER A 1 70 ? -3.426 5.075 -2.116 1.00 91.94 70 SER A C 1
ATOM 541 O O . SER A 1 70 ? -4.428 5.734 -1.841 1.00 91.94 70 SER A O 1
ATOM 543 N N . LEU A 1 71 ? -2.349 5.043 -1.327 1.00 93.38 71 LEU A N 1
ATOM 544 C CA . LEU A 1 71 ? -2.184 5.795 -0.089 1.00 93.38 71 LEU A CA 1
ATOM 545 C C . LEU A 1 71 ? -0.795 6.454 -0.081 1.00 93.38 71 LEU A C 1
ATOM 547 O O . LEU A 1 71 ? 0.204 5.731 0.010 1.00 93.38 71 LEU A O 1
ATOM 551 N N . PRO A 1 72 ? -0.703 7.792 -0.182 1.00 94.94 72 PRO A N 1
ATOM 552 C CA . PRO A 1 72 ? 0.574 8.488 -0.101 1.00 94.94 72 PRO A CA 1
ATOM 553 C C . PRO A 1 72 ? 1.210 8.317 1.285 1.00 94.94 72 PRO A C 1
ATOM 555 O O . PRO A 1 72 ? 0.525 8.048 2.278 1.00 94.94 72 PRO A O 1
ATOM 558 N N . VAL A 1 73 ? 2.532 8.489 1.381 1.00 94.62 73 VAL A N 1
ATOM 559 C CA . VAL A 1 73 ? 3.204 8.486 2.696 1.00 94.62 73 VAL A CA 1
ATOM 560 C C . VAL A 1 73 ? 2.843 9.737 3.485 1.00 94.62 73 VAL A C 1
ATOM 562 O O . VAL A 1 73 ? 2.479 9.640 4.654 1.00 94.62 73 VAL A O 1
ATOM 565 N N . PHE A 1 74 ? 2.905 10.888 2.820 1.00 93.88 74 PHE A N 1
ATOM 566 C CA . PHE A 1 74 ? 2.606 12.202 3.370 1.00 93.88 74 PHE A CA 1
ATOM 567 C C . PHE A 1 74 ? 1.543 12.864 2.493 1.00 93.88 74 PHE A C 1
ATOM 569 O O . PHE A 1 74 ? 1.620 12.772 1.272 1.00 93.88 74 PHE A O 1
ATOM 576 N N . GLU A 1 75 ? 0.564 13.544 3.086 1.00 85.62 75 GLU A N 1
ATOM 577 C CA . GLU A 1 75 ? -0.545 14.151 2.332 1.00 85.62 75 GLU A CA 1
ATOM 578 C C . GLU A 1 75 ? -0.055 15.132 1.254 1.00 85.62 75 GLU A C 1
ATOM 580 O O . GLU A 1 75 ? -0.514 15.091 0.114 1.00 85.62 75 GLU A O 1
ATOM 585 N N . ALA A 1 76 ? 0.955 15.942 1.586 1.00 76.44 76 ALA A N 1
ATOM 586 C CA . ALA A 1 76 ? 1.504 16.966 0.702 1.00 76.44 76 ALA A CA 1
ATOM 587 C C . ALA A 1 76 ? 2.111 16.423 -0.604 1.00 76.44 76 ALA A C 1
ATOM 589 O O . ALA A 1 76 ? 2.228 17.183 -1.563 1.00 76.44 76 ALA A O 1
ATOM 590 N N . SER A 1 77 ? 2.510 15.145 -0.665 1.00 75.88 77 SER A N 1
ATOM 591 C CA . SER A 1 77 ? 3.076 14.592 -1.899 1.00 75.88 77 SER A CA 1
ATOM 592 C C . SER A 1 77 ? 2.000 14.267 -2.928 1.00 75.88 77 SER A C 1
ATOM 594 O O . SER A 1 77 ? 2.270 14.365 -4.119 1.00 75.88 77 SER A O 1
ATOM 596 N N . GLY A 1 78 ? 0.811 13.821 -2.501 1.00 79.00 78 GLY A N 1
ATOM 597 C CA . GLY A 1 78 ? -0.251 13.289 -3.372 1.00 79.00 78 GLY A CA 1
ATOM 598 C C . GLY A 1 78 ? 0.117 12.014 -4.156 1.00 79.00 78 GLY A C 1
ATOM 599 O O . GLY A 1 78 ? -0.760 11.251 -4.555 1.00 79.00 78 GLY A O 1
ATOM 600 N N . GLU A 1 79 ? 1.408 11.754 -4.353 1.00 85.56 79 GLU A N 1
ATOM 601 C CA . GLU A 1 79 ? 1.947 10.617 -5.084 1.00 85.56 79 GLU A CA 1
ATOM 602 C C . GLU A 1 79 ? 1.892 9.326 -4.266 1.00 85.56 79 GLU A C 1
ATOM 604 O O . GLU A 1 79 ? 2.230 9.281 -3.078 1.00 85.56 79 GLU A O 1
ATOM 609 N N . VAL A 1 80 ? 1.485 8.251 -4.940 1.00 86.50 80 VAL A N 1
ATOM 610 C CA . VAL A 1 80 ? 1.502 6.898 -4.389 1.00 86.50 80 VAL A CA 1
ATOM 611 C C . VAL A 1 80 ? 2.944 6.382 -4.400 1.00 86.50 80 VAL A C 1
ATOM 613 O O . VAL A 1 80 ? 3.528 6.282 -5.481 1.00 86.50 80 VAL A O 1
ATOM 616 N N . PRO A 1 81 ? 3.519 6.032 -3.237 1.00 90.00 81 PRO A N 1
ATOM 617 C CA . PRO A 1 81 ? 4.919 5.659 -3.149 1.00 90.00 81 PRO A CA 1
ATOM 618 C C . PRO A 1 81 ? 5.168 4.282 -3.768 1.00 90.00 81 PRO A C 1
ATOM 620 O O . PRO A 1 81 ? 4.424 3.320 -3.549 1.00 90.00 81 PRO A O 1
ATOM 623 N N . ARG A 1 82 ? 6.278 4.167 -4.490 1.00 89.56 82 ARG A N 1
ATOM 624 C CA . ARG A 1 82 ? 6.829 2.902 -4.977 1.00 89.56 82 ARG A CA 1
ATOM 625 C C . ARG A 1 82 ? 7.395 2.079 -3.821 1.00 89.56 82 ARG A C 1
ATOM 627 O O . ARG A 1 82 ? 7.762 2.601 -2.768 1.00 89.56 82 ARG A O 1
ATOM 634 N N . ALA A 1 83 ? 7.525 0.768 -4.031 1.00 90.06 83 ALA A N 1
ATOM 635 C CA . ALA A 1 83 ? 8.099 -0.125 -3.024 1.00 90.06 83 ALA A CA 1
ATOM 636 C C . ALA A 1 83 ? 9.535 0.285 -2.655 1.00 90.06 83 ALA A C 1
ATOM 638 O O . ALA A 1 83 ? 9.904 0.277 -1.483 1.00 90.06 83 ALA A O 1
ATOM 639 N N . SER A 1 84 ? 10.345 0.647 -3.652 1.00 90.62 84 SER A N 1
ATOM 640 C CA . SER A 1 84 ? 11.696 1.185 -3.478 1.00 90.62 84 SER A CA 1
ATOM 641 C C . SER A 1 84 ? 11.729 2.451 -2.613 1.00 90.62 84 SER A C 1
ATOM 643 O O . SER A 1 84 ? 12.506 2.507 -1.664 1.00 90.62 84 SER A O 1
ATOM 645 N N . GLU A 1 85 ? 10.840 3.412 -2.862 1.00 93.00 85 GLU A N 1
ATOM 646 C CA . GLU A 1 85 ? 10.740 4.659 -2.088 1.00 93.00 85 GLU A CA 1
ATOM 647 C C . GLU A 1 85 ? 10.375 4.393 -0.624 1.00 93.00 85 GLU A C 1
ATOM 649 O O . GLU A 1 85 ? 11.005 4.935 0.285 1.00 93.00 85 GLU A O 1
ATOM 654 N N . LEU A 1 86 ? 9.417 3.494 -0.376 1.00 95.12 86 LEU A N 1
ATOM 655 C CA . LEU A 1 86 ? 9.067 3.070 0.982 1.00 95.12 86 LEU A CA 1
ATOM 656 C C . LEU A 1 86 ? 10.252 2.421 1.707 1.00 95.12 86 LEU A C 1
ATOM 658 O O . LEU A 1 86 ? 10.479 2.705 2.882 1.00 95.12 86 LEU A O 1
ATOM 662 N N . ARG A 1 87 ? 11.038 1.580 1.020 1.00 95.12 87 ARG A N 1
ATOM 663 C CA . ARG A 1 87 ? 12.254 0.986 1.604 1.00 95.12 87 ARG A CA 1
ATOM 664 C C . ARG A 1 87 ? 13.268 2.062 1.974 1.00 95.12 87 ARG A C 1
ATOM 666 O O . ARG A 1 87 ? 13.758 2.049 3.099 1.00 95.12 87 ARG A O 1
ATOM 673 N N . THR A 1 88 ? 13.509 3.030 1.091 1.00 95.56 88 THR A N 1
ATOM 674 C CA . THR A 1 88 ? 14.401 4.161 1.376 1.00 95.56 88 THR A CA 1
ATOM 675 C C . THR A 1 88 ? 13.930 4.969 2.587 1.00 95.56 88 THR A C 1
ATOM 677 O O . THR A 1 88 ? 14.748 5.326 3.435 1.00 95.56 88 THR A O 1
ATOM 680 N N . LEU A 1 89 ? 12.626 5.223 2.730 1.00 96.19 89 LEU A N 1
ATOM 681 C CA . LEU A 1 89 ? 12.063 5.913 3.900 1.00 96.19 89 LEU A CA 1
ATOM 682 C C . LEU A 1 89 ? 12.272 5.134 5.207 1.00 96.19 89 LEU A C 1
ATOM 684 O O . LEU A 1 89 ? 12.592 5.733 6.235 1.00 96.19 89 LEU A O 1
ATOM 688 N N . ILE A 1 90 ? 12.126 3.807 5.166 1.00 95.94 90 ILE A N 1
ATOM 689 C CA . ILE A 1 90 ? 12.366 2.924 6.316 1.00 95.94 90 ILE A CA 1
ATOM 690 C C . ILE A 1 90 ? 13.857 2.916 6.684 1.00 95.94 90 ILE A C 1
ATOM 692 O O . ILE A 1 90 ? 14.210 3.084 7.850 1.00 95.94 90 ILE A O 1
ATOM 696 N N . GLU A 1 91 ? 14.740 2.743 5.699 1.00 96.00 91 GLU A N 1
ATOM 697 C CA . GLU A 1 91 ? 16.194 2.655 5.890 1.00 96.00 91 GLU A CA 1
ATOM 698 C C . GLU A 1 91 ? 16.790 3.968 6.404 1.00 96.00 91 GLU A C 1
ATOM 700 O O . GLU A 1 91 ? 17.581 3.966 7.347 1.00 96.00 91 GLU A O 1
ATOM 705 N N . SER A 1 92 ? 16.356 5.096 5.839 1.00 97.12 92 SER A N 1
ATOM 706 C CA . SER A 1 92 ? 16.754 6.438 6.283 1.00 97.12 92 SER A CA 1
ATOM 707 C C . SER A 1 92 ? 16.114 6.863 7.607 1.00 97.12 92 SER A C 1
ATOM 709 O O . SER A 1 92 ? 16.482 7.903 8.151 1.00 97.12 92 SER A O 1
ATOM 711 N N . ARG A 1 93 ? 15.161 6.081 8.138 1.00 96.38 93 ARG A N 1
ATOM 712 C CA . ARG A 1 93 ? 14.330 6.421 9.306 1.00 96.38 93 ARG A CA 1
ATOM 713 C C . ARG A 1 93 ? 13.531 7.720 9.146 1.00 96.38 93 ARG A C 1
ATOM 715 O O . ARG A 1 93 ? 13.113 8.300 10.145 1.00 96.38 93 ARG A O 1
ATOM 722 N N . ALA A 1 94 ? 13.274 8.152 7.912 1.00 96.75 94 ALA A N 1
ATOM 723 C CA . ALA A 1 94 ? 12.415 9.301 7.623 1.00 96.75 94 ALA A CA 1
ATOM 724 C C . ALA A 1 94 ? 10.940 9.033 7.980 1.00 96.75 94 ALA A C 1
ATOM 726 O O . ALA A 1 94 ? 10.185 9.966 8.242 1.00 96.75 94 ALA A O 1
ATOM 727 N N . PHE A 1 95 ? 10.541 7.759 8.036 1.00 96.75 95 PHE A N 1
ATOM 728 C CA . PHE A 1 95 ? 9.254 7.319 8.569 1.00 96.75 95 PHE A CA 1
ATOM 729 C C . PHE A 1 95 ? 9.492 6.244 9.645 1.00 96.75 95 PHE A C 1
ATOM 731 O O . PHE A 1 95 ? 9.552 5.055 9.326 1.00 96.75 95 PHE A O 1
ATOM 738 N N . PRO A 1 96 ? 9.722 6.629 10.915 1.00 96.31 96 PRO A N 1
ATOM 739 C CA . PRO A 1 96 ? 10.047 5.666 11.959 1.00 96.31 96 PRO A CA 1
ATOM 740 C C . PRO A 1 96 ? 8.823 4.808 12.321 1.00 96.31 96 PRO A C 1
ATOM 742 O O . PRO A 1 96 ? 7.703 5.339 12.392 1.00 96.31 96 PRO A O 1
ATOM 745 N N . PRO A 1 97 ? 9.027 3.511 12.626 1.00 97.00 97 PRO A N 1
ATOM 746 C CA . PRO A 1 97 ? 7.941 2.623 13.018 1.00 97.00 97 PRO A CA 1
ATOM 747 C C . PRO A 1 97 ? 7.269 3.093 14.314 1.00 97.00 97 PRO A C 1
ATOM 749 O O . PRO A 1 97 ? 7.783 3.945 15.051 1.00 97.00 97 PRO A O 1
ATOM 752 N N . LEU A 1 98 ? 6.095 2.536 14.599 1.00 97.12 98 LEU A N 1
ATOM 753 C CA . LEU A 1 98 ? 5.381 2.804 15.840 1.00 97.12 98 LEU A CA 1
ATOM 754 C C . LEU A 1 98 ? 6.096 2.133 17.031 1.00 97.12 98 LEU A C 1
ATOM 756 O O . LEU A 1 98 ? 6.630 1.030 16.897 1.00 97.12 98 LEU A O 1
ATOM 760 N N . PRO A 1 99 ? 6.119 2.777 18.211 1.00 95.69 99 PRO A N 1
ATOM 761 C CA . PRO A 1 99 ? 6.709 2.200 19.413 1.00 95.69 99 PRO A CA 1
ATOM 762 C C . PRO A 1 99 ? 5.904 0.999 19.930 1.00 95.69 99 PRO A C 1
ATOM 764 O O . PRO A 1 99 ? 4.687 0.924 19.750 1.00 95.69 99 PRO A O 1
ATOM 767 N N . ALA A 1 100 ? 6.579 0.113 20.672 1.00 93.69 100 ALA A N 1
ATOM 768 C CA . ALA A 1 100 ? 6.006 -1.128 21.210 1.00 93.69 100 ALA A CA 1
ATOM 769 C C . ALA A 1 100 ? 4.764 -0.924 22.105 1.00 93.69 100 ALA A C 1
ATOM 771 O O . ALA A 1 100 ? 3.917 -1.805 22.219 1.00 93.69 100 ALA A O 1
ATOM 772 N N . GLY A 1 101 ? 4.656 0.249 22.742 1.00 94.50 101 GLY A N 1
ATOM 773 C CA . GLY A 1 101 ? 3.496 0.628 23.554 1.00 94.50 101 GLY A CA 1
ATOM 774 C C . GLY A 1 101 ? 2.242 0.983 22.747 1.00 94.50 101 GLY A C 1
ATOM 775 O O . GLY A 1 101 ? 1.173 1.072 23.335 1.00 94.50 101 GLY A O 1
ATOM 776 N N . ILE A 1 102 ? 2.363 1.181 21.429 1.00 96.12 102 ILE A N 1
ATOM 777 C CA . ILE A 1 102 ? 1.241 1.440 20.510 1.00 96.12 102 ILE A CA 1
ATOM 778 C C . ILE A 1 102 ? 0.948 0.196 19.668 1.00 96.12 102 ILE A C 1
ATOM 780 O O . ILE A 1 102 ? -0.214 -0.135 19.441 1.00 96.12 102 ILE A O 1
ATOM 784 N N . VAL A 1 103 ? 1.988 -0.509 19.216 1.00 96.12 103 VAL A N 1
ATOM 785 C CA . VAL A 1 103 ? 1.877 -1.785 18.494 1.00 96.12 103 VAL A CA 1
ATOM 786 C C . VAL A 1 103 ? 2.852 -2.799 19.097 1.00 96.12 103 VAL A C 1
ATOM 788 O O . VAL A 1 103 ? 4.054 -2.569 19.109 1.00 96.12 103 VAL A O 1
ATOM 791 N N . ASP A 1 104 ? 2.363 -3.930 19.605 1.00 95.06 104 ASP A N 1
ATOM 792 C CA . ASP A 1 104 ? 3.185 -4.993 20.209 1.00 95.06 104 ASP A CA 1
ATOM 793 C C . ASP A 1 104 ? 3.401 -6.146 19.217 1.00 95.06 104 ASP A C 1
ATOM 795 O O . ASP A 1 104 ? 2.933 -6.075 18.095 1.00 95.06 104 ASP A O 1
ATOM 799 N N . HIS A 1 105 ? 4.078 -7.236 19.582 1.00 94.94 105 HIS A N 1
ATOM 800 C CA . HIS A 1 105 ? 4.298 -8.390 18.687 1.00 94.94 105 HIS A CA 1
ATOM 801 C C . HIS A 1 105 ? 3.012 -9.121 18.237 1.00 94.94 105 HIS A C 1
ATOM 803 O O . HIS A 1 105 ? 3.084 -10.017 17.401 1.00 94.94 105 HIS A O 1
ATOM 809 N N . ARG A 1 106 ? 1.840 -8.771 18.781 1.00 95.44 106 ARG A N 1
ATOM 810 C CA . ARG A 1 106 ? 0.541 -9.356 18.422 1.00 95.44 106 ARG A CA 1
ATOM 811 C C . ARG A 1 106 ? -0.283 -8.443 17.523 1.00 95.44 106 ARG A C 1
ATOM 813 O O . ARG A 1 106 ? -1.336 -8.880 17.060 1.00 95.44 106 ARG A O 1
ATOM 820 N N . SER A 1 107 ? 0.139 -7.197 17.273 1.00 97.19 107 SER A N 1
ATOM 821 C CA . SER A 1 107 ? -0.609 -6.331 16.357 1.00 97.19 107 SER A CA 1
ATOM 822 C C . SER A 1 107 ? -0.524 -6.847 14.929 1.00 97.19 107 SER A C 1
ATOM 824 O O . SER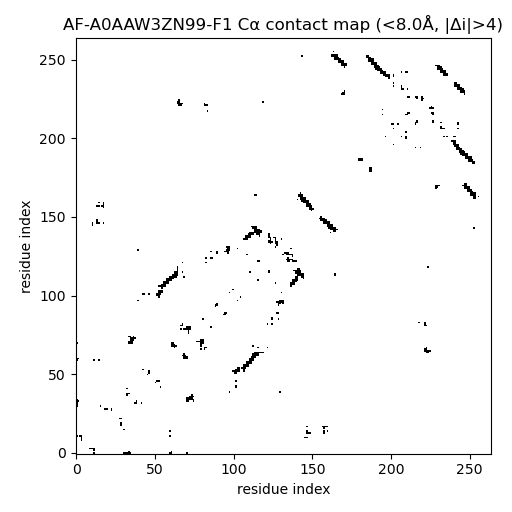 A 1 107 ? 0.540 -7.246 14.466 1.00 97.19 107 SER A O 1
ATOM 826 N N . THR A 1 108 ? -1.617 -6.760 14.195 1.00 98.25 108 THR A N 1
ATOM 827 C CA . THR A 1 108 ? -1.672 -7.120 12.777 1.00 98.25 108 THR A CA 1
ATOM 828 C C . THR A 1 108 ? -2.191 -5.946 11.966 1.00 98.25 108 THR A C 1
ATOM 830 O O . THR A 1 108 ? -3.038 -5.182 12.436 1.00 98.25 108 THR A O 1
ATOM 833 N N . LEU A 1 109 ? -1.673 -5.792 10.753 1.00 98.44 109 LEU A N 1
ATOM 834 C CA . LEU A 1 109 ? -2.158 -4.857 9.750 1.00 98.44 109 LEU A CA 1
ATOM 835 C C . LEU A 1 109 ? -2.946 -5.627 8.700 1.00 98.44 109 LEU A C 1
ATOM 837 O O . LEU A 1 109 ? -2.430 -6.559 8.100 1.00 98.44 109 LEU A O 1
ATOM 841 N N . VAL A 1 110 ? -4.183 -5.230 8.449 1.00 98.44 110 VAL A N 1
ATOM 842 C CA . VAL A 1 110 ? -5.055 -5.880 7.472 1.00 98.44 110 VAL A CA 1
ATOM 843 C C . VAL A 1 110 ? -5.383 -4.866 6.400 1.00 98.44 110 VAL A C 1
ATOM 845 O O . VAL A 1 110 ? -5.998 -3.837 6.677 1.00 98.44 110 VAL A O 1
ATOM 848 N N . LEU A 1 111 ? -4.970 -5.157 5.176 1.00 98.00 111 LEU A N 1
ATOM 849 C CA . LEU A 1 111 ? -5.172 -4.300 4.022 1.00 98.00 111 LEU A CA 1
ATOM 850 C C . LEU A 1 111 ? -6.336 -4.843 3.194 1.00 98.00 111 LEU A C 1
ATOM 852 O O . LEU A 1 111 ? -6.220 -5.842 2.476 1.00 98.00 111 LEU A O 1
ATOM 856 N N . GLU A 1 112 ? -7.468 -4.155 3.276 1.00 97.25 112 GLU A N 1
ATOM 857 C CA . GLU A 1 112 ? -8.650 -4.421 2.464 1.00 97.25 112 GLU A CA 1
ATOM 858 C C . GLU A 1 112 ? -8.484 -3.751 1.099 1.00 97.25 112 GLU A C 1
ATOM 860 O O . GLU A 1 112 ? -9.013 -2.672 0.831 1.00 97.25 112 GLU A O 1
ATOM 865 N N . SER A 1 113 ? -7.680 -4.404 0.258 1.00 93.56 113 SER A N 1
ATOM 866 C CA . SER A 1 113 ? -7.285 -3.943 -1.071 1.00 93.56 113 SER A CA 1
ATOM 867 C C . SER A 1 113 ? -7.256 -5.098 -2.077 1.00 93.56 113 SER A C 1
ATOM 869 O O . SER A 1 113 ? -7.139 -6.269 -1.710 1.00 93.56 113 SER A O 1
ATOM 871 N N . CYS A 1 114 ? -7.380 -4.783 -3.366 1.00 91.31 114 CYS A N 1
ATOM 872 C CA . CYS A 1 114 ? -7.574 -5.783 -4.413 1.00 91.31 114 CYS A CA 1
ATOM 873 C C . CYS A 1 114 ? -6.251 -6.425 -4.851 1.00 91.31 114 CYS A C 1
ATOM 875 O O . CYS A 1 114 ? -5.332 -5.746 -5.299 1.00 91.31 114 CYS A O 1
ATOM 877 N N . GLY A 1 115 ? -6.157 -7.753 -4.769 1.00 90.81 115 GLY A N 1
ATOM 878 C CA . GLY A 1 115 ? -5.039 -8.541 -5.299 1.00 90.81 115 GLY A CA 1
ATOM 879 C C . GLY A 1 115 ? -3.706 -8.370 -4.568 1.00 90.81 115 GLY A C 1
ATOM 880 O O . GLY A 1 115 ? -2.730 -9.033 -4.914 1.00 90.81 115 GLY A O 1
ATOM 881 N N . LEU A 1 116 ? -3.650 -7.509 -3.558 1.00 93.25 116 LEU A N 1
ATOM 882 C CA . LEU A 1 116 ? -2.415 -7.076 -2.925 1.00 93.25 116 LEU A CA 1
ATOM 883 C C . LEU A 1 116 ? -1.690 -8.201 -2.171 1.00 93.25 116 LEU A C 1
ATOM 885 O O . LEU A 1 116 ? -0.462 -8.221 -2.145 1.00 93.25 116 LEU A O 1
ATOM 889 N N . GLY A 1 117 ? -2.418 -9.198 -1.663 1.00 94.62 117 GLY A N 1
ATOM 890 C CA . GLY A 1 117 ? -1.832 -10.389 -1.036 1.00 94.62 117 GLY A CA 1
ATOM 891 C C . GLY A 1 117 ? -0.939 -11.217 -1.974 1.00 94.62 117 GLY A C 1
ATOM 892 O O . GLY A 1 117 ? -0.217 -12.095 -1.516 1.00 94.62 117 GLY A O 1
ATOM 893 N N . ARG A 1 118 ? -0.946 -10.939 -3.288 1.00 91.94 118 ARG A N 1
ATOM 894 C CA . ARG A 1 118 ? -0.026 -11.539 -4.273 1.00 91.94 118 ARG A CA 1
ATOM 895 C C . ARG A 1 118 ? 1.358 -10.872 -4.298 1.00 91.94 118 ARG A C 1
ATOM 897 O O . ARG A 1 118 ? 2.263 -11.406 -4.932 1.00 91.94 118 ARG A O 1
ATOM 904 N N . ARG A 1 119 ? 1.528 -9.724 -3.631 1.00 91.44 119 ARG A N 1
ATOM 905 C CA . ARG A 1 119 ? 2.779 -8.954 -3.533 1.00 91.44 119 ARG A CA 1
ATOM 906 C C . ARG A 1 119 ? 3.388 -9.089 -2.145 1.00 91.44 119 ARG A C 1
ATOM 908 O O . ARG A 1 119 ? 3.351 -8.157 -1.344 1.00 91.44 119 ARG A O 1
ATOM 915 N N . THR A 1 120 ? 3.941 -10.264 -1.852 1.00 92.62 120 THR A N 1
ATOM 916 C CA . THR A 1 120 ? 4.593 -10.535 -0.559 1.00 92.62 120 THR A CA 1
ATOM 917 C C . THR A 1 120 ? 5.703 -9.528 -0.257 1.00 92.62 120 THR A C 1
ATOM 919 O O . THR A 1 120 ? 5.831 -9.088 0.879 1.00 92.62 120 THR A O 1
ATOM 922 N N . ASP A 1 121 ? 6.424 -9.072 -1.283 1.00 91.56 121 ASP A N 1
ATOM 923 C CA . ASP A 1 121 ? 7.447 -8.030 -1.182 1.00 91.56 121 ASP A CA 1
ATOM 924 C C . ASP A 1 121 ? 6.895 -6.687 -0.672 1.00 91.56 121 ASP A C 1
ATOM 926 O O . ASP A 1 121 ? 7.550 -6.025 0.130 1.00 91.56 121 ASP A O 1
ATOM 930 N N . LEU A 1 122 ? 5.691 -6.284 -1.099 1.00 94.00 122 LEU A N 1
ATOM 931 C CA . LEU A 1 122 ? 5.021 -5.089 -0.577 1.00 94.00 122 LEU A CA 1
ATOM 932 C C . LEU A 1 122 ? 4.456 -5.318 0.824 1.00 94.00 122 LEU A C 1
ATOM 934 O O . LEU A 1 122 ? 4.481 -4.398 1.637 1.00 94.00 122 LEU A O 1
ATOM 938 N N . MET A 1 123 ? 3.964 -6.525 1.128 1.00 96.50 123 MET A N 1
ATOM 939 C CA . MET A 1 123 ? 3.421 -6.836 2.462 1.00 96.50 123 MET A CA 1
ATOM 940 C C . MET A 1 123 ? 4.492 -6.699 3.533 1.00 96.50 123 MET A C 1
ATOM 942 O O . MET A 1 123 ? 4.244 -6.084 4.567 1.00 96.50 123 MET A O 1
ATOM 946 N N . GLN A 1 124 ? 5.703 -7.162 3.237 1.00 96.25 124 GLN A N 1
ATOM 947 C CA . GLN A 1 124 ? 6.857 -6.980 4.111 1.00 96.25 124 GLN A CA 1
ATOM 948 C C . GLN A 1 124 ? 7.203 -5.499 4.290 1.00 96.25 124 GLN A C 1
ATOM 950 O O . GLN A 1 124 ? 7.445 -5.055 5.409 1.00 96.25 124 GLN A O 1
ATOM 955 N N . VAL A 1 125 ? 7.169 -4.708 3.213 1.00 96.44 125 VAL A N 1
ATOM 956 C CA . VAL A 1 125 ? 7.430 -3.261 3.281 1.00 96.44 125 VAL A CA 1
ATOM 957 C C . VAL A 1 125 ? 6.399 -2.545 4.159 1.00 96.44 125 VAL A C 1
ATOM 959 O O . VAL A 1 125 ? 6.796 -1.779 5.035 1.00 96.44 125 VAL A O 1
ATOM 962 N N . TYR A 1 126 ? 5.099 -2.812 3.995 1.00 97.44 126 TYR A N 1
ATOM 963 C CA . TYR A 1 126 ? 4.062 -2.203 4.841 1.00 97.44 126 TYR A CA 1
ATOM 964 C C . TYR A 1 126 ? 4.139 -2.675 6.294 1.00 97.44 126 TYR A C 1
ATOM 966 O O . TYR A 1 126 ? 3.970 -1.865 7.206 1.00 97.44 126 TYR A O 1
ATOM 974 N N . SER A 1 127 ? 4.466 -3.951 6.517 1.00 97.44 127 SER A N 1
ATOM 975 C CA . SER A 1 127 ? 4.707 -4.488 7.856 1.00 97.44 127 SER A CA 1
ATOM 976 C C . SER A 1 127 ? 5.836 -3.723 8.541 1.00 97.44 127 SER A C 1
ATOM 978 O O . SER A 1 127 ? 5.660 -3.212 9.643 1.00 97.44 127 SER A O 1
ATOM 980 N N . ARG A 1 128 ? 6.966 -3.532 7.854 1.00 97.19 128 ARG A N 1
ATOM 981 C CA . ARG A 1 128 ? 8.111 -2.789 8.392 1.00 97.19 128 ARG A CA 1
ATOM 982 C C . ARG A 1 128 ? 7.823 -1.308 8.617 1.00 97.19 128 ARG A C 1
ATOM 984 O O . ARG A 1 128 ? 8.317 -0.741 9.590 1.00 97.19 128 ARG A O 1
ATOM 991 N N . LEU A 1 129 ? 7.015 -0.695 7.751 1.00 96.25 129 LEU A N 1
ATOM 992 C CA . LEU A 1 129 ? 6.648 0.718 7.845 1.00 96.25 129 LEU A CA 1
ATOM 993 C C . LEU A 1 129 ? 5.986 1.055 9.192 1.00 96.25 129 LEU A C 1
ATOM 995 O O . LEU A 1 129 ? 6.272 2.103 9.765 1.00 96.25 129 LEU A O 1
ATOM 999 N N . LEU A 1 130 ? 5.138 0.161 9.718 1.00 96.25 130 LEU A N 1
ATOM 1000 C CA . LEU A 1 130 ? 4.478 0.353 11.016 1.00 96.25 130 LEU A CA 1
ATOM 1001 C C . LEU A 1 130 ? 5.149 -0.401 12.170 1.00 96.25 130 LEU A C 1
ATOM 1003 O O . LEU A 1 130 ? 5.187 0.125 13.280 1.00 96.25 130 LEU A O 1
ATOM 1007 N N . PHE A 1 131 ? 5.671 -1.605 11.933 1.00 96.81 131 PHE A N 1
ATOM 1008 C CA . PHE A 1 131 ? 6.118 -2.534 12.980 1.00 96.81 131 PHE A CA 1
ATOM 1009 C C . PHE A 1 131 ? 7.644 -2.694 13.079 1.00 96.81 131 PHE A C 1
ATOM 1011 O O . PHE A 1 131 ? 8.132 -3.436 13.931 1.00 96.81 131 PHE A O 1
ATOM 1018 N N . GLY A 1 132 ? 8.422 -2.005 12.243 1.00 94.25 132 GLY A N 1
ATOM 1019 C CA . GLY A 1 132 ? 9.882 -1.997 12.324 1.00 94.25 132 GLY A CA 1
ATOM 1020 C C . GLY A 1 132 ? 10.525 -3.192 11.630 1.00 94.25 132 GLY A C 1
ATOM 1021 O O . GLY A 1 132 ? 10.532 -3.259 10.408 1.00 94.25 132 GLY A O 1
ATOM 1022 N N . THR A 1 133 ? 11.147 -4.102 12.379 1.00 91.75 133 THR A N 1
ATOM 1023 C CA . THR A 1 133 ? 11.898 -5.240 11.809 1.00 91.75 133 THR A CA 1
ATOM 1024 C C . THR A 1 133 ? 11.045 -6.480 11.558 1.00 91.75 133 THR A C 1
ATOM 1026 O O . THR A 1 133 ? 11.548 -7.454 11.010 1.00 91.75 133 THR A O 1
ATOM 1029 N N . ASP A 1 134 ? 9.782 -6.476 11.979 1.00 90.00 134 ASP A N 1
ATOM 1030 C CA . ASP A 1 134 ? 8.884 -7.608 11.775 1.00 90.00 134 ASP A CA 1
ATOM 1031 C C . ASP A 1 134 ? 8.168 -7.497 10.423 1.00 90.00 134 ASP A C 1
ATOM 1033 O O . ASP A 1 134 ? 7.381 -6.577 10.180 1.00 90.00 134 ASP A O 1
ATOM 1037 N N . GLU A 1 135 ? 8.465 -8.433 9.526 1.00 87.62 135 GLU A N 1
ATOM 1038 C CA . GLU A 1 135 ? 8.023 -8.403 8.131 1.00 87.62 135 GLU A CA 1
ATOM 1039 C C . GLU A 1 135 ? 6.712 -9.171 7.884 1.00 87.62 135 GLU A C 1
ATOM 1041 O O . GLU A 1 135 ? 6.129 -9.045 6.809 1.00 87.62 135 GLU A O 1
ATOM 1046 N N . ASN A 1 136 ? 6.217 -9.946 8.857 1.00 92.06 136 ASN A N 1
ATOM 1047 C CA . ASN A 1 136 ? 5.139 -10.925 8.640 1.00 92.06 136 ASN A CA 1
ATOM 1048 C C . ASN A 1 136 ? 3.844 -10.583 9.385 1.00 92.06 136 ASN A C 1
ATOM 1050 O O . ASN A 1 136 ? 3.088 -11.469 9.779 1.00 92.06 136 ASN A O 1
ATOM 1054 N N . ARG A 1 137 ? 3.576 -9.290 9.581 1.00 95.19 137 ARG A N 1
ATOM 1055 C CA . ARG A 1 137 ? 2.418 -8.807 10.351 1.00 95.19 137 ARG A CA 1
ATOM 1056 C C . ARG A 1 137 ? 1.392 -8.067 9.513 1.00 95.19 137 ARG A C 1
ATOM 1058 O O . ARG A 1 137 ? 0.512 -7.406 10.060 1.00 95.19 137 ARG A O 1
ATOM 1065 N N . THR A 1 138 ? 1.508 -8.160 8.192 1.00 97.62 138 THR A N 1
ATOM 1066 C CA . THR A 1 138 ? 0.547 -7.588 7.249 1.00 97.62 138 THR A CA 1
ATOM 1067 C C . THR A 1 138 ? -0.171 -8.680 6.469 1.00 97.62 138 THR A C 1
ATOM 1069 O O . THR A 1 138 ? 0.454 -9.556 5.877 1.00 97.62 138 THR A O 1
ATOM 1072 N N . GLU A 1 139 ? -1.495 -8.593 6.444 1.00 97.81 139 GLU A N 1
ATOM 1073 C CA . GLU A 1 139 ? -2.411 -9.486 5.747 1.00 97.81 139 GLU A CA 1
ATOM 1074 C C . GLU A 1 139 ? -3.151 -8.704 4.659 1.00 97.81 139 GLU A C 1
ATOM 1076 O O . GLU A 1 139 ? -3.584 -7.573 4.875 1.00 97.81 139 GLU A O 1
ATOM 1081 N N . ALA A 1 140 ? -3.346 -9.311 3.491 1.00 97.38 140 ALA A N 1
ATOM 1082 C CA . ALA A 1 140 ? -4.155 -8.735 2.424 1.00 97.38 140 ALA A CA 1
ATOM 1083 C C . ALA A 1 140 ? -4.791 -9.834 1.572 1.00 97.38 140 ALA A C 1
ATOM 1085 O O . ALA A 1 140 ? -4.273 -10.946 1.461 1.00 97.38 140 ALA A O 1
ATOM 1086 N N . SER A 1 141 ? -5.907 -9.512 0.920 1.00 95.19 141 SER A N 1
ATOM 1087 C CA . SER A 1 141 ? -6.551 -10.435 -0.014 1.00 95.19 141 SER A CA 1
ATOM 1088 C C . SER A 1 141 ? -5.747 -10.581 -1.310 1.00 95.19 141 SER A C 1
ATOM 1090 O O . SER A 1 141 ? -5.271 -9.599 -1.879 1.00 95.19 141 SER A O 1
ATOM 1092 N N . SER A 1 142 ? -5.640 -11.805 -1.833 1.00 93.50 142 SER A N 1
ATOM 1093 C CA . SER A 1 142 ? -5.151 -12.074 -3.197 1.00 93.50 142 SER A CA 1
ATOM 1094 C C . SER A 1 142 ? -6.249 -11.937 -4.267 1.00 93.50 142 SER A C 1
ATOM 1096 O O . SER A 1 142 ? -5.962 -12.019 -5.468 1.00 93.50 142 SER A O 1
ATOM 1098 N N . GLY A 1 143 ? -7.498 -11.741 -3.831 1.00 91.75 143 GLY A N 1
ATOM 1099 C CA . GLY A 1 143 ? -8.693 -11.562 -4.651 1.00 91.75 143 GLY A CA 1
ATOM 1100 C C . GLY A 1 143 ? -9.155 -10.106 -4.754 1.00 91.75 143 GLY A C 1
ATOM 1101 O O . GLY A 1 143 ? -8.523 -9.189 -4.233 1.00 91.75 143 GLY A O 1
ATOM 1102 N N . LEU A 1 144 ? -10.285 -9.898 -5.427 1.00 89.38 144 LEU A N 1
ATOM 1103 C CA . LEU A 1 144 ? -10.963 -8.610 -5.527 1.00 89.38 144 LEU A CA 1
ATOM 1104 C C . LEU A 1 144 ? -11.799 -8.430 -4.262 1.00 89.38 144 LEU A C 1
ATOM 1106 O O . LEU A 1 144 ? -12.673 -9.253 -3.992 1.00 89.38 144 LEU A O 1
ATOM 1110 N N . VAL A 1 145 ? -11.502 -7.393 -3.484 1.00 92.62 145 VAL A N 1
ATOM 1111 C CA . VAL A 1 145 ? -12.246 -7.074 -2.262 1.00 92.62 145 VAL A CA 1
ATOM 1112 C C . VAL A 1 145 ? -13.398 -6.152 -2.622 1.00 92.62 145 VAL A C 1
ATOM 1114 O O . VAL A 1 145 ? -13.196 -5.102 -3.231 1.00 92.62 145 VAL A O 1
ATOM 1117 N N . GLU A 1 146 ? -14.602 -6.540 -2.227 1.00 91.88 146 GLU A N 1
ATOM 1118 C CA . GLU A 1 146 ? -15.823 -5.778 -2.455 1.00 91.88 146 GLU A CA 1
ATOM 1119 C C . GLU A 1 146 ? -16.603 -5.646 -1.151 1.00 91.88 146 GLU A C 1
ATOM 1121 O O . GLU A 1 146 ? -16.669 -6.581 -0.350 1.00 91.88 146 GLU A O 1
ATOM 1126 N N . PHE A 1 147 ? -17.236 -4.493 -0.969 1.00 93.44 147 PHE A N 1
ATOM 1127 C CA . PHE A 1 147 ? -18.239 -4.286 0.066 1.00 93.44 147 PHE A CA 1
ATOM 1128 C C . PHE A 1 147 ? -19.570 -4.028 -0.628 1.00 93.44 147 PHE A C 1
ATOM 1130 O O . PHE A 1 147 ? -19.705 -3.069 -1.385 1.00 93.44 147 PHE A O 1
ATOM 1137 N N . VAL A 1 148 ? -20.539 -4.908 -0.401 1.00 91.88 148 VAL A N 1
ATOM 1138 C CA . VAL A 1 148 ? -21.850 -4.869 -1.048 1.00 91.88 148 VAL A CA 1
ATOM 1139 C C . VAL A 1 148 ? -22.874 -4.405 -0.027 1.00 91.88 148 VAL A C 1
ATOM 1141 O O . VAL A 1 148 ? -23.014 -5.012 1.034 1.00 91.88 148 VAL A O 1
ATOM 1144 N N . ALA A 1 149 ? -23.588 -3.326 -0.341 1.00 88.69 149 ALA A N 1
ATOM 1145 C CA . ALA A 1 149 ? -24.767 -2.915 0.409 1.00 88.69 149 ALA A CA 1
ATOM 1146 C C . ALA A 1 149 ? -26.008 -3.555 -0.214 1.00 88.69 149 ALA A C 1
ATOM 1148 O O . ALA A 1 149 ? -26.250 -3.407 -1.412 1.00 88.69 149 ALA A O 1
ATOM 1149 N N . HIS A 1 150 ? -26.791 -4.259 0.597 1.00 87.88 150 HIS A N 1
ATOM 1150 C CA . HIS A 1 150 ? -28.090 -4.758 0.171 1.00 87.88 150 HIS A CA 1
ATOM 1151 C C . HIS A 1 150 ? -29.081 -3.582 0.143 1.00 87.88 150 HIS A C 1
ATOM 1153 O O . HIS A 1 150 ? -29.045 -2.706 1.005 1.00 87.88 150 HIS A O 1
ATOM 1159 N N . THR A 1 151 ? -29.906 -3.504 -0.904 1.00 80.50 151 THR A N 1
ATOM 1160 C CA . THR A 1 151 ? -30.844 -2.386 -1.138 1.00 80.50 151 THR A CA 1
ATOM 1161 C C . THR A 1 151 ? -32.308 -2.799 -1.017 1.00 80.50 151 THR A C 1
ATOM 1163 O O . THR A 1 151 ? -33.199 -2.011 -1.333 1.00 80.50 151 THR A O 1
ATOM 1166 N N . ALA A 1 152 ? -32.586 -4.027 -0.567 1.00 85.81 152 ALA A N 1
ATOM 1167 C CA . ALA A 1 152 ? -33.960 -4.460 -0.352 1.00 85.81 152 ALA A CA 1
ATOM 1168 C C . ALA A 1 152 ? -34.604 -3.631 0.783 1.00 85.81 152 ALA A C 1
ATOM 1170 O O . ALA A 1 152 ? -33.899 -3.283 1.732 1.00 85.81 152 ALA A O 1
ATOM 1171 N N . PRO A 1 153 ? -35.926 -3.356 0.743 1.00 77.31 153 PRO A N 1
ATOM 1172 C CA . PRO A 1 153 ? -36.607 -2.412 1.647 1.00 77.31 153 PRO A CA 1
ATOM 1173 C C . PRO A 1 153 ? -36.445 -2.662 3.158 1.00 77.31 153 PRO A C 1
ATOM 1175 O O . PRO A 1 153 ? -36.766 -1.787 3.956 1.00 77.31 153 PRO A O 1
ATOM 1178 N N . TYR A 1 154 ? -35.927 -3.827 3.555 1.00 82.38 154 TYR A N 1
ATOM 1179 C CA . TYR A 1 154 ? -35.700 -4.220 4.948 1.00 82.38 154 TYR A CA 1
ATOM 1180 C C . TYR A 1 154 ? -34.337 -4.889 5.178 1.00 82.38 154 TYR A C 1
ATOM 1182 O O . TYR A 1 154 ? -34.087 -5.412 6.261 1.00 82.38 154 TYR A O 1
ATOM 1190 N N . ASP A 1 155 ? -33.455 -4.896 4.175 1.00 81.75 155 ASP A N 1
ATOM 1191 C CA . ASP A 1 155 ? -32.120 -5.482 4.285 1.00 81.75 155 ASP A CA 1
ATOM 1192 C C . ASP A 1 155 ? -31.072 -4.373 4.222 1.00 81.75 155 ASP A C 1
ATOM 1194 O O . ASP A 1 155 ? -30.589 -4.012 3.154 1.00 81.75 155 ASP A O 1
ATOM 1198 N N . ASN A 1 156 ? -30.730 -3.817 5.384 1.00 82.25 156 ASN A N 1
ATOM 1199 C CA . ASN A 1 156 ? -29.649 -2.841 5.522 1.00 82.25 156 ASN A CA 1
ATOM 1200 C C . ASN A 1 156 ? -28.280 -3.508 5.719 1.00 82.25 156 ASN A C 1
ATOM 1202 O O . ASN A 1 156 ? -27.312 -2.837 6.102 1.00 82.25 156 ASN A O 1
ATOM 1206 N N . ARG A 1 157 ? -28.183 -4.827 5.511 1.00 90.25 157 ARG A N 1
ATOM 1207 C CA . ARG A 1 157 ? -26.927 -5.532 5.715 1.00 90.25 157 ARG A CA 1
ATOM 1208 C C . ARG A 1 157 ? -25.916 -5.089 4.674 1.00 90.25 157 ARG A C 1
ATOM 1210 O O . ARG A 1 157 ? -26.213 -4.728 3.535 1.00 90.2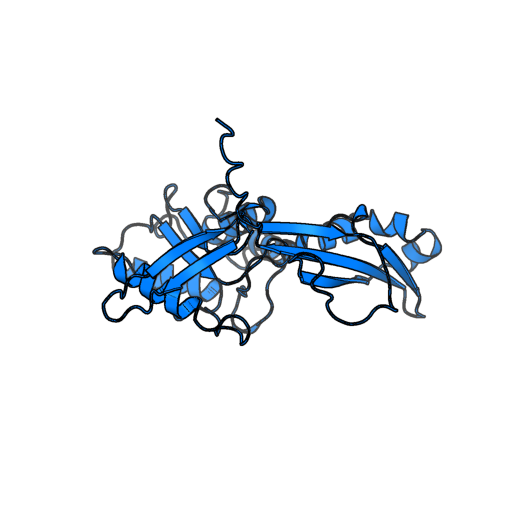5 157 ARG A O 1
ATOM 1217 N N . THR A 1 158 ? -24.674 -5.153 5.108 1.00 93.69 158 THR A N 1
ATOM 1218 C CA . THR A 1 158 ? -23.506 -5.008 4.257 1.00 93.69 158 THR A CA 1
ATOM 1219 C C . THR A 1 158 ? -22.667 -6.263 4.383 1.00 93.69 158 THR A C 1
ATOM 1221 O O . THR A 1 158 ? -22.502 -6.825 5.477 1.00 93.69 158 THR A O 1
ATOM 1224 N N . GLU A 1 159 ? -22.136 -6.700 3.251 1.00 95.12 159 GLU A N 1
ATOM 1225 C CA . GLU A 1 159 ? -21.332 -7.905 3.128 1.00 95.12 159 GLU A CA 1
ATOM 1226 C C . GLU A 1 159 ? -19.959 -7.552 2.560 1.00 95.12 159 GLU A C 1
ATOM 1228 O O . GLU A 1 159 ? -19.849 -6.761 1.625 1.00 95.12 159 GLU A O 1
ATOM 1233 N N . ARG A 1 160 ? -18.912 -8.168 3.109 1.00 95.62 160 ARG A N 1
ATOM 1234 C CA . ARG A 1 160 ? -17.577 -8.164 2.521 1.00 95.62 160 ARG A CA 1
ATOM 1235 C C . ARG A 1 160 ? -17.415 -9.423 1.679 1.00 95.62 160 ARG A C 1
ATOM 1237 O O . ARG A 1 160 ? -17.494 -10.526 2.215 1.00 95.62 160 ARG A O 1
ATOM 1244 N N . ARG A 1 161 ? -17.116 -9.260 0.393 1.00 94.19 161 ARG A N 1
ATOM 1245 C CA . ARG A 1 161 ? -16.858 -10.358 -0.543 1.00 94.19 161 ARG A CA 1
ATOM 1246 C C . ARG A 1 161 ? -15.417 -10.329 -1.020 1.00 94.19 161 ARG A C 1
ATOM 1248 O O . ARG A 1 161 ? -14.823 -9.268 -1.201 1.00 94.19 161 ARG A O 1
ATOM 1255 N N . VAL A 1 162 ? -14.869 -11.518 -1.243 1.00 92.88 162 VAL A N 1
ATOM 1256 C CA . VAL A 1 162 ? -13.602 -11.694 -1.950 1.00 92.88 162 VAL A CA 1
ATOM 1257 C C . VAL A 1 162 ? -13.877 -12.532 -3.182 1.00 92.88 162 VAL A C 1
ATOM 1259 O O . VAL A 1 162 ? -14.215 -13.709 -3.071 1.00 92.88 162 VAL A O 1
ATOM 1262 N N . ARG A 1 163 ? -13.737 -11.929 -4.359 1.00 87.94 163 ARG A N 1
ATOM 1263 C CA . ARG A 1 163 ? -13.900 -12.632 -5.633 1.00 87.94 163 ARG A CA 1
ATOM 1264 C C . ARG A 1 163 ? -12.544 -13.059 -6.180 1.00 87.94 163 ARG A C 1
ATOM 1266 O O . ARG A 1 163 ? -11.539 -12.394 -5.900 1.00 87.94 163 ARG A O 1
ATOM 1273 N N . PRO A 1 164 ? -12.466 -14.149 -6.962 1.00 85.75 164 PRO A N 1
ATOM 1274 C CA . PRO A 1 164 ? -11.200 -14.526 -7.553 1.00 85.75 164 PRO A CA 1
ATOM 1275 C C . PRO A 1 164 ? -10.770 -13.433 -8.530 1.00 85.75 164 PRO A C 1
ATOM 1277 O O . PRO A 1 164 ? -11.485 -13.061 -9.460 1.00 85.75 164 PRO A O 1
ATOM 1280 N N . TYR A 1 165 ? -9.584 -12.903 -8.273 1.00 80.56 165 TYR A N 1
ATOM 1281 C CA . TYR A 1 165 ? -8.965 -11.884 -9.094 1.00 80.56 165 TYR A CA 1
ATOM 1282 C C . TYR A 1 165 ? -7.944 -12.547 -9.995 1.00 80.56 165 TYR A C 1
ATOM 1284 O O . TYR A 1 165 ? -6.980 -13.152 -9.504 1.00 80.56 165 TYR A O 1
ATOM 1292 N N . GLN A 1 166 ? -8.168 -12.450 -11.301 1.00 80.06 166 GLN A N 1
ATOM 1293 C CA . GLN A 1 166 ? -7.185 -12.863 -12.281 1.00 80.06 166 GLN A CA 1
ATOM 1294 C C . GLN A 1 166 ? -6.657 -11.638 -12.988 1.00 80.06 166 GLN A C 1
ATOM 1296 O O . GLN A 1 166 ? -7.409 -10.799 -13.484 1.00 80.06 166 GLN A O 1
ATOM 1301 N N . ALA A 1 167 ? -5.338 -11.574 -13.071 1.00 79.56 167 ALA A N 1
ATOM 1302 C CA . ALA A 1 167 ? -4.729 -10.656 -13.985 1.00 79.56 167 ALA A CA 1
ATOM 1303 C C . ALA A 1 167 ? -3.446 -11.226 -14.563 1.00 79.56 167 ALA A C 1
ATOM 1305 O O . ALA A 1 167 ? -2.674 -11.902 -13.879 1.00 79.56 167 ALA A O 1
ATOM 1306 N N . LYS A 1 168 ? -3.265 -10.982 -15.854 1.00 82.50 168 LYS A N 1
ATOM 1307 C CA . LYS A 1 168 ? -2.173 -11.520 -16.656 1.00 82.50 168 LYS A CA 1
ATOM 1308 C C . LYS A 1 168 ? -1.528 -10.380 -17.419 1.00 82.50 168 LYS A C 1
ATOM 1310 O O . LYS A 1 168 ? -2.218 -9.534 -17.982 1.00 82.50 168 LYS A O 1
ATOM 1315 N N . VAL A 1 169 ? -0.202 -10.371 -17.452 1.00 83.75 169 VAL A N 1
ATOM 1316 C CA . VAL A 1 169 ? 0.557 -9.428 -18.274 1.00 83.75 169 VAL A CA 1
ATOM 1317 C C . VAL A 1 169 ? 0.861 -10.111 -19.598 1.00 83.75 169 VAL A C 1
ATOM 1319 O O . VAL A 1 169 ? 1.539 -11.138 -19.628 1.00 83.75 169 VAL A O 1
ATOM 1322 N N . HIS A 1 170 ? 0.342 -9.557 -20.687 1.00 82.06 170 HIS A N 1
ATOM 1323 C CA . HIS A 1 170 ? 0.564 -10.048 -22.040 1.00 82.06 170 HIS A CA 1
ATOM 1324 C C . HIS A 1 170 ? 1.557 -9.157 -22.786 1.00 82.06 170 HIS A C 1
ATOM 1326 O O . HIS A 1 170 ? 1.512 -7.928 -22.712 1.00 82.06 170 HIS A O 1
ATOM 1332 N N . ARG A 1 171 ? 2.444 -9.810 -23.546 1.00 77.00 171 ARG A N 1
ATOM 1333 C CA . ARG A 1 171 ? 3.543 -9.185 -24.297 1.00 77.00 171 ARG A CA 1
ATOM 1334 C C . ARG A 1 171 ? 3.154 -8.739 -25.732 1.00 77.00 171 ARG A C 1
ATOM 1336 O O . ARG A 1 171 ? 4.037 -8.322 -26.473 1.00 77.00 171 ARG A O 1
ATOM 1343 N N . TRP A 1 172 ? 1.885 -8.847 -26.165 1.00 65.56 172 TRP A N 1
ATOM 1344 C CA . TRP A 1 172 ? 1.471 -8.870 -27.599 1.00 65.56 172 TRP A CA 1
ATOM 1345 C C . TRP A 1 172 ? 0.308 -7.883 -27.978 1.00 65.56 172 TRP A C 1
ATOM 1347 O O . TRP A 1 172 ? -0.273 -7.322 -27.056 1.00 65.56 172 TRP A O 1
ATOM 1357 N N . PRO A 1 173 ? -0.004 -7.620 -29.288 1.00 58.25 173 PRO A N 1
ATOM 1358 C CA . PRO A 1 173 ? 0.130 -6.345 -30.043 1.00 58.25 173 PRO A CA 1
ATOM 1359 C C . PRO A 1 173 ? -1.212 -5.552 -30.119 1.00 58.25 173 PRO A C 1
ATOM 1361 O O . PRO A 1 173 ? -2.243 -6.061 -29.716 1.00 58.25 173 PRO A O 1
ATOM 1364 N N . SER A 1 174 ? -1.382 -4.331 -30.632 1.00 48.50 174 SER A N 1
ATOM 1365 C CA . SER A 1 174 ? -0.728 -3.510 -31.658 1.00 48.50 174 SER A CA 1
ATOM 1366 C C . SER A 1 174 ? -1.119 -2.040 -31.420 1.00 48.50 174 SER A C 1
ATOM 1368 O O . SER A 1 174 ? -2.151 -1.761 -30.814 1.00 48.50 174 SER A O 1
ATOM 1370 N N . GLU A 1 175 ? -0.333 -1.102 -31.942 1.00 51.53 175 GLU A N 1
ATOM 1371 C CA . GLU A 1 175 ? -0.662 0.333 -31.974 1.00 51.53 175 GLU A CA 1
ATOM 1372 C C . GLU A 1 175 ? -1.830 0.671 -32.938 1.00 51.53 175 GLU A C 1
ATOM 1374 O O . GLU A 1 175 ? -2.121 1.843 -33.142 1.00 51.53 175 GLU A O 1
ATOM 1379 N N . THR A 1 176 ? -2.524 -0.319 -33.519 1.00 49.88 176 THR A N 1
ATOM 1380 C CA . THR A 1 176 ? -3.514 -0.110 -34.596 1.00 49.88 176 THR A CA 1
ATOM 1381 C C . THR A 1 176 ? -4.916 -0.685 -34.352 1.00 49.88 176 THR A C 1
ATOM 1383 O O . THR A 1 176 ? -5.764 -0.575 -35.232 1.00 49.88 176 THR A O 1
ATOM 1386 N N . GLY A 1 177 ? -5.230 -1.257 -33.187 1.00 44.72 177 GLY A N 1
ATOM 1387 C CA . GLY A 1 177 ? -6.558 -1.833 -32.921 1.00 44.72 177 GLY A CA 1
ATOM 1388 C C . GLY A 1 177 ? -7.304 -1.088 -31.823 1.00 44.72 177 GLY A C 1
ATOM 1389 O O . GLY A 1 177 ? -6.850 -1.098 -30.685 1.00 44.72 177 GLY A O 1
ATOM 1390 N N . GLY A 1 178 ? -8.424 -0.454 -32.172 1.00 44.66 178 GLY A N 1
ATOM 1391 C CA . GLY A 1 178 ? -9.242 0.396 -31.309 1.00 44.66 178 GLY A CA 1
ATOM 1392 C C . GLY A 1 178 ? -9.518 -0.129 -29.893 1.00 44.66 178 GLY A C 1
ATOM 1393 O O . GLY A 1 178 ? -9.647 -1.325 -29.653 1.00 44.66 178 GLY A O 1
ATOM 1394 N N . VAL A 1 179 ? -9.582 0.842 -28.977 1.00 47.84 179 VAL A N 1
ATOM 1395 C CA . VAL A 1 179 ? -10.431 0.934 -27.777 1.00 47.84 179 VAL A CA 1
ATOM 1396 C C . VAL A 1 179 ? -11.067 -0.384 -27.315 1.00 47.84 179 VAL A C 1
ATOM 1398 O O . VAL A 1 179 ? -11.946 -0.918 -27.980 1.00 47.84 179 VAL A O 1
ATOM 1401 N N . SER A 1 180 ? -10.625 -0.859 -26.143 1.00 49.50 180 SER A N 1
ATOM 1402 C CA . SER A 1 180 ? -11.347 -1.766 -25.232 1.00 49.50 180 SER A CA 1
ATOM 1403 C C . SER A 1 180 ? -12.382 -2.695 -25.887 1.00 49.50 180 SER A C 1
ATOM 1405 O O . SER A 1 180 ? -13.585 -2.516 -25.728 1.00 49.50 180 SER A O 1
ATOM 1407 N N . GLY A 1 181 ? -11.924 -3.725 -26.595 1.00 48.34 181 GLY A N 1
ATOM 1408 C CA . GLY A 1 181 ? -12.773 -4.888 -26.825 1.00 48.34 181 GLY A CA 1
ATOM 1409 C C . GLY A 1 181 ? -12.841 -5.708 -25.539 1.00 48.34 181 GLY A C 1
ATOM 1410 O O . GLY A 1 181 ? -11.832 -6.321 -25.178 1.00 48.34 181 GLY A O 1
ATOM 1411 N N . GLU A 1 182 ? -13.996 -5.712 -24.864 1.00 55.31 182 GLU A N 1
ATOM 1412 C CA . GLU A 1 182 ? -14.402 -6.739 -23.891 1.00 55.31 182 GLU A CA 1
ATOM 1413 C C . GLU A 1 182 ? -14.465 -8.096 -24.610 1.00 55.31 182 GLU A C 1
ATOM 1415 O O . GLU A 1 182 ? -15.525 -8.614 -24.943 1.00 55.31 182 GLU A O 1
ATOM 1420 N N . ALA A 1 183 ? -13.312 -8.671 -24.932 1.00 52.03 183 ALA A N 1
ATOM 1421 C CA . ALA A 1 183 ? -13.260 -10.071 -25.310 1.00 52.03 183 ALA A CA 1
ATOM 1422 C C . ALA A 1 183 ? -13.393 -10.880 -24.010 1.00 52.03 183 ALA A C 1
ATOM 1424 O O . ALA A 1 183 ? -12.526 -10.795 -23.138 1.00 52.03 183 ALA A O 1
ATOM 1425 N N . ASP A 1 184 ? -14.492 -11.617 -23.866 1.00 64.81 184 ASP A N 1
ATOM 1426 C CA . ASP A 1 184 ? -14.697 -12.646 -22.838 1.00 64.81 184 ASP A CA 1
ATOM 1427 C C . ASP A 1 184 ? -14.569 -12.177 -21.373 1.00 64.81 184 ASP A C 1
ATOM 1429 O O . ASP A 1 184 ? -14.017 -12.884 -20.529 1.00 64.81 184 ASP A O 1
ATOM 1433 N N . GLY A 1 185 ? -15.058 -10.974 -21.043 1.00 72.12 185 GLY A N 1
ATOM 1434 C CA . GLY A 1 185 ? -15.056 -10.467 -19.660 1.00 72.12 185 GLY A CA 1
ATOM 1435 C C . GLY A 1 185 ? -13.680 -10.037 -19.133 1.00 72.12 185 GLY A C 1
ATOM 1436 O O . GLY A 1 185 ? -13.499 -9.891 -17.921 1.00 72.12 185 GLY A O 1
ATOM 1437 N N . TRP A 1 186 ? -12.707 -9.834 -20.028 1.00 76.88 186 TRP A N 1
ATOM 1438 C CA . TRP A 1 186 ? -11.401 -9.273 -19.694 1.00 76.88 186 TRP A CA 1
ATOM 1439 C C . TRP A 1 186 ? -11.313 -7.790 -20.060 1.00 76.88 186 TRP A C 1
ATOM 1441 O O . TRP A 1 186 ? -11.490 -7.401 -21.215 1.00 76.88 186 TRP A O 1
ATOM 1451 N N . THR A 1 187 ? -10.914 -6.970 -19.093 1.00 74.50 187 THR A N 1
ATOM 1452 C CA . THR A 1 187 ? -10.541 -5.571 -19.299 1.00 74.50 187 THR A CA 1
ATOM 1453 C C . THR A 1 187 ? -9.064 -5.485 -19.657 1.00 74.50 187 THR A C 1
ATOM 1455 O O . THR A 1 187 ? -8.202 -6.031 -18.965 1.00 74.50 187 THR A O 1
ATOM 1458 N N . ARG A 1 188 ? -8.750 -4.775 -20.743 1.00 78.31 188 ARG A N 1
ATOM 1459 C CA . ARG A 1 188 ? -7.374 -4.547 -21.206 1.00 78.31 188 ARG A CA 1
ATOM 1460 C C . ARG A 1 188 ? -6.895 -3.169 -20.773 1.00 78.31 188 ARG A C 1
ATOM 1462 O O . ARG A 1 188 ? -7.479 -2.161 -21.159 1.00 78.31 188 ARG A O 1
ATOM 1469 N N . ILE A 1 189 ? -5.800 -3.131 -20.025 1.00 76.31 189 ILE A N 1
ATOM 1470 C CA . ILE A 1 189 ? -5.176 -1.909 -19.522 1.00 76.31 189 ILE A CA 1
ATOM 1471 C C . ILE A 1 189 ? -3.776 -1.806 -20.141 1.00 76.31 189 ILE A C 1
ATOM 1473 O O . ILE A 1 189 ? -2.918 -2.652 -19.858 1.00 76.31 189 ILE A O 1
ATOM 1477 N N . PRO A 1 190 ? -3.513 -0.818 -21.016 1.00 80.12 190 PRO A N 1
ATOM 1478 C CA . PRO A 1 190 ? -2.180 -0.627 -21.565 1.00 80.12 190 PRO A CA 1
ATOM 1479 C C . PRO A 1 190 ? -1.222 -0.173 -20.460 1.00 80.12 190 PRO A C 1
ATOM 1481 O O . PRO A 1 190 ? -1.520 0.746 -19.702 1.00 80.12 190 PRO A O 1
ATOM 1484 N N . VAL A 1 191 ? -0.048 -0.796 -20.401 1.00 83.19 191 VAL A N 1
ATOM 1485 C CA . VAL A 1 191 ? 1.044 -0.400 -19.509 1.00 83.19 191 VAL A CA 1
ATOM 1486 C C . VAL A 1 191 ? 2.174 0.154 -20.357 1.00 83.19 191 VAL A C 1
ATOM 1488 O O . VAL A 1 191 ? 2.669 -0.517 -21.266 1.00 83.19 191 VAL A O 1
ATOM 1491 N N . LYS A 1 192 ? 2.583 1.382 -20.046 1.00 87.00 192 LYS A N 1
ATOM 1492 C CA . LYS A 1 192 ? 3.754 2.040 -20.622 1.00 87.00 192 LYS A CA 1
ATOM 1493 C C . LYS A 1 192 ? 4.705 2.387 -19.487 1.00 87.00 192 LYS A C 1
ATOM 1495 O O . LYS A 1 192 ? 4.278 2.935 -18.478 1.00 87.00 192 LYS A O 1
ATOM 1500 N N . LEU A 1 193 ? 5.972 2.044 -19.661 1.00 87.75 193 LEU A N 1
ATOM 1501 C CA . LEU A 1 193 ? 7.034 2.308 -18.703 1.00 87.75 193 LEU A CA 1
ATOM 1502 C C . LEU A 1 193 ? 8.166 3.032 -19.422 1.00 87.75 193 LEU A C 1
ATOM 1504 O O . LEU A 1 193 ? 8.576 2.617 -20.505 1.00 87.75 193 LEU A O 1
ATOM 1508 N N . GLU A 1 194 ? 8.693 4.075 -18.801 1.00 90.31 194 GLU A N 1
ATOM 1509 C CA . GLU A 1 194 ? 9.882 4.777 -19.261 1.00 90.31 194 GLU A CA 1
ATOM 1510 C C . GLU A 1 194 ? 10.971 4.646 -18.199 1.00 90.31 194 GLU A C 1
ATOM 1512 O O . GLU A 1 194 ? 10.736 4.907 -17.020 1.00 90.31 194 GLU A O 1
ATOM 1517 N N . VAL A 1 195 ? 12.162 4.219 -18.615 1.00 87.19 195 VAL A N 1
ATOM 1518 C CA . VAL A 1 195 ? 13.343 4.168 -17.751 1.00 87.19 195 VAL A CA 1
ATOM 1519 C C . VAL A 1 195 ? 14.445 4.980 -18.407 1.00 87.19 195 VAL A C 1
ATOM 1521 O O . VAL A 1 195 ? 14.836 4.695 -19.540 1.00 87.19 195 VAL A O 1
ATOM 1524 N N . ALA A 1 196 ? 14.946 5.989 -17.696 1.00 86.31 196 ALA A N 1
ATOM 1525 C CA . ALA A 1 196 ? 16.148 6.702 -18.102 1.00 86.31 196 ALA A CA 1
ATOM 1526 C C . ALA A 1 196 ? 17.355 5.763 -17.993 1.00 86.31 196 ALA A C 1
ATOM 1528 O O . ALA A 1 196 ? 17.513 5.052 -16.998 1.00 86.31 196 ALA A O 1
ATOM 1529 N N . VAL A 1 197 ? 18.195 5.746 -19.024 1.00 81.94 197 VAL A N 1
ATOM 1530 C CA . VAL A 1 197 ? 19.367 4.871 -19.096 1.00 81.94 197 VAL A CA 1
ATOM 1531 C C . VAL A 1 197 ? 20.596 5.7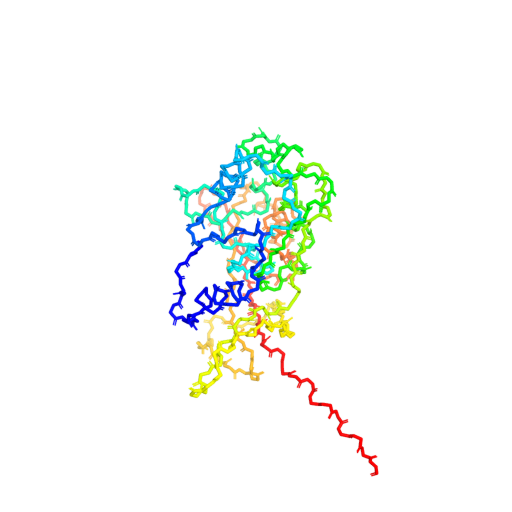22 -19.388 1.00 81.94 197 VAL A C 1
ATOM 1533 O O . VAL A 1 197 ? 20.530 6.671 -20.168 1.00 81.94 197 VAL A O 1
ATOM 1536 N N . ALA A 1 198 ? 21.720 5.393 -18.747 1.00 81.75 198 ALA A N 1
ATOM 1537 C CA . ALA A 1 198 ? 22.985 6.074 -18.992 1.00 81.75 198 ALA A CA 1
ATOM 1538 C C . ALA A 1 198 ? 23.390 5.946 -20.472 1.00 81.75 198 ALA A C 1
ATOM 1540 O O . ALA A 1 198 ? 23.240 4.880 -21.080 1.00 81.75 198 ALA A O 1
ATOM 1541 N N . ALA A 1 199 ? 23.903 7.031 -21.054 1.00 80.12 199 ALA A N 1
ATOM 1542 C CA . ALA A 1 199 ? 24.171 7.120 -22.488 1.00 80.12 199 ALA A CA 1
ATOM 1543 C C . ALA A 1 199 ? 25.140 6.028 -22.980 1.00 80.12 199 ALA A C 1
ATOM 1545 O O . ALA A 1 199 ? 24.978 5.509 -24.087 1.00 80.12 199 ALA A O 1
ATOM 1546 N N . GLU A 1 200 ? 26.106 5.642 -22.147 1.00 80.81 200 GLU A N 1
ATOM 1547 C CA . GLU A 1 200 ? 27.101 4.602 -22.419 1.00 80.81 200 GLU A CA 1
ATOM 1548 C C . GLU A 1 200 ? 26.430 3.242 -22.657 1.00 80.81 200 GLU A C 1
ATOM 1550 O O . GLU A 1 200 ? 26.701 2.570 -23.654 1.00 80.81 200 GLU A O 1
ATOM 1555 N N . GLN A 1 201 ? 25.461 2.875 -21.810 1.00 78.00 201 GLN A N 1
ATOM 1556 C CA . GLN A 1 201 ? 24.758 1.590 -21.897 1.00 78.00 201 GLN A CA 1
ATOM 1557 C C . GLN A 1 201 ? 23.955 1.450 -23.201 1.00 78.00 201 GLN A C 1
ATOM 1559 O O . GLN A 1 201 ? 23.789 0.345 -23.715 1.00 78.00 201 GLN A O 1
ATOM 1564 N N . CYS A 1 202 ? 23.490 2.560 -23.778 1.00 78.81 202 CYS A N 1
ATOM 1565 C CA . CYS A 1 202 ? 22.695 2.560 -25.008 1.00 78.81 202 CYS A CA 1
ATOM 1566 C C . CYS A 1 202 ? 23.487 2.464 -26.310 1.00 78.81 202 CYS A C 1
ATOM 1568 O O . CYS A 1 202 ? 22.885 2.201 -27.365 1.00 78.81 202 CYS A O 1
ATOM 1570 N N . ARG A 1 203 ? 24.801 2.704 -26.264 1.00 76.06 203 ARG A N 1
ATOM 1571 C CA . ARG A 1 203 ? 25.680 2.515 -27.426 1.00 76.06 203 ARG A CA 1
ATOM 1572 C C . ARG A 1 203 ? 26.052 1.050 -27.597 1.00 76.06 203 ARG A C 1
ATOM 1574 O O . ARG A 1 203 ? 26.077 0.560 -28.719 1.00 76.06 203 ARG A O 1
ATOM 1581 N N . GLU A 1 204 ? 26.290 0.358 -26.489 1.00 75.69 204 GLU A N 1
ATOM 1582 C CA . GLU A 1 204 ? 26.887 -0.979 -26.498 1.00 75.69 204 GLU A CA 1
ATOM 1583 C C . GLU A 1 204 ? 25.857 -2.111 -26.425 1.00 75.69 204 GLU A C 1
ATOM 1585 O O . GLU A 1 204 ? 26.133 -3.226 -26.867 1.00 75.69 204 GLU A O 1
ATOM 1590 N N . GLN A 1 205 ? 24.662 -1.853 -25.881 1.00 77.94 205 GLN A N 1
ATOM 1591 C CA . GLN A 1 205 ? 23.701 -2.912 -25.578 1.00 77.94 205 GLN A CA 1
ATOM 1592 C C . GLN A 1 205 ? 22.391 -2.787 -26.359 1.00 77.94 205 GLN A C 1
ATOM 1594 O O . GLN A 1 205 ? 21.788 -1.722 -26.488 1.00 77.94 205 GLN A O 1
ATOM 1599 N N . ALA A 1 206 ? 21.889 -3.933 -26.824 1.00 84.56 206 ALA A N 1
ATOM 1600 C CA . ALA A 1 206 ? 20.522 -4.048 -27.316 1.00 84.56 206 ALA A CA 1
ATOM 1601 C C . ALA A 1 206 ? 19.510 -3.828 -26.175 1.00 84.56 206 ALA A C 1
ATOM 1603 O O . ALA A 1 206 ? 19.793 -4.126 -25.014 1.00 84.56 206 ALA A O 1
ATOM 1604 N N . ALA A 1 207 ? 18.283 -3.411 -26.510 1.00 80.31 207 ALA A N 1
ATOM 1605 C CA . ALA A 1 207 ? 17.208 -3.141 -25.543 1.00 80.31 207 ALA A CA 1
ATOM 1606 C C . ALA A 1 207 ? 16.986 -4.285 -24.536 1.00 80.31 207 ALA A C 1
ATOM 1608 O O . ALA A 1 207 ? 16.765 -4.047 -23.353 1.00 80.31 207 ALA A O 1
ATOM 1609 N N . GLY A 1 208 ? 17.099 -5.540 -24.989 1.00 78.88 208 GLY A N 1
ATOM 1610 C CA . GLY A 1 208 ? 16.971 -6.718 -24.126 1.00 78.88 208 GLY A CA 1
ATOM 1611 C C . GLY A 1 208 ? 18.127 -6.917 -23.136 1.00 78.88 208 GLY A C 1
ATOM 1612 O O . GLY A 1 208 ? 17.930 -7.541 -22.096 1.00 78.88 208 GLY A O 1
ATOM 1613 N N . GLY A 1 209 ? 19.325 -6.405 -23.431 1.00 82.69 209 GLY A N 1
ATOM 1614 C CA . GLY A 1 209 ? 20.447 -6.359 -22.487 1.00 82.69 209 GLY A CA 1
ATOM 1615 C C . GLY A 1 209 ? 20.166 -5.366 -21.363 1.00 82.69 209 GLY A C 1
ATOM 1616 O O . GLY A 1 209 ? 20.124 -5.753 -20.196 1.00 82.69 209 GLY A O 1
ATOM 1617 N N . ILE A 1 210 ? 19.822 -4.132 -21.737 1.00 80.88 210 ILE A N 1
ATOM 1618 C CA . ILE A 1 210 ? 19.513 -3.041 -20.803 1.00 80.88 210 ILE A CA 1
ATOM 1619 C C . ILE A 1 210 ? 18.306 -3.384 -19.922 1.00 80.88 210 ILE A C 1
ATOM 1621 O O . ILE A 1 210 ? 18.338 -3.169 -18.710 1.00 80.88 210 ILE A O 1
ATOM 1625 N N . ALA A 1 211 ? 17.271 -4.008 -20.493 1.00 82.81 211 ALA A N 1
ATOM 1626 C CA . ALA A 1 211 ? 16.084 -4.439 -19.756 1.00 82.81 211 ALA A CA 1
ATOM 1627 C C . ALA A 1 211 ? 16.385 -5.443 -18.627 1.00 82.81 211 ALA A C 1
ATOM 1629 O O . ALA A 1 211 ? 15.575 -5.616 -17.720 1.00 82.81 211 ALA A O 1
ATOM 1630 N N . ARG A 1 212 ? 17.539 -6.122 -18.668 1.00 86.56 212 ARG A N 1
ATOM 1631 C CA . ARG A 1 212 ? 17.986 -7.066 -17.631 1.00 86.56 212 ARG A CA 1
ATOM 1632 C C . ARG A 1 212 ? 18.927 -6.436 -16.601 1.00 86.56 212 ARG A C 1
ATOM 1634 O O . ARG A 1 212 ? 19.342 -7.137 -15.678 1.00 86.56 212 ARG A O 1
ATOM 1641 N N . SER A 1 213 ? 19.244 -5.148 -16.733 1.00 87.56 213 SER A N 1
ATOM 1642 C CA . SER A 1 213 ? 20.035 -4.409 -15.746 1.00 87.56 213 SER A CA 1
ATOM 1643 C C . SER A 1 213 ? 19.355 -4.393 -14.371 1.00 87.56 213 SER A C 1
ATOM 1645 O O . SER A 1 213 ? 18.134 -4.517 -14.255 1.00 87.56 213 SER A O 1
ATOM 1647 N N . ALA A 1 214 ? 20.150 -4.231 -13.310 1.00 86.50 214 ALA A N 1
ATOM 1648 C CA . ALA A 1 214 ? 19.628 -4.153 -11.947 1.00 86.50 214 ALA A CA 1
ATOM 1649 C C . ALA A 1 214 ? 18.641 -2.987 -11.776 1.00 86.50 214 ALA A C 1
ATOM 1651 O O . ALA A 1 214 ? 17.560 -3.202 -11.241 1.00 86.50 214 ALA A O 1
ATOM 1652 N N . ALA A 1 215 ? 18.964 -1.807 -12.315 1.00 84.56 215 ALA A N 1
ATOM 1653 C CA . ALA A 1 215 ? 18.105 -0.626 -12.244 1.00 84.56 215 ALA A CA 1
ATOM 1654 C C . ALA A 1 215 ? 16.724 -0.870 -12.876 1.00 84.56 215 ALA A C 1
ATOM 1656 O O . ALA A 1 215 ? 15.706 -0.636 -12.231 1.00 84.56 215 ALA A O 1
ATOM 1657 N N . VAL A 1 216 ? 16.673 -1.426 -14.095 1.00 86.69 216 VAL A N 1
ATOM 1658 C CA . VAL A 1 216 ? 15.393 -1.749 -14.748 1.00 86.69 216 VAL A CA 1
ATOM 1659 C C . VAL A 1 216 ? 14.630 -2.816 -13.963 1.00 86.69 216 VAL A C 1
ATOM 1661 O O . VAL A 1 216 ? 13.420 -2.690 -13.792 1.00 86.69 216 VAL A O 1
ATOM 1664 N N . ARG A 1 217 ? 15.308 -3.850 -13.445 1.00 88.81 217 ARG A N 1
ATOM 1665 C CA . ARG A 1 217 ? 14.654 -4.881 -12.623 1.00 88.81 217 ARG A CA 1
ATOM 1666 C C . ARG A 1 217 ? 14.043 -4.311 -11.345 1.00 88.81 217 ARG A C 1
ATOM 1668 O O . ARG A 1 217 ? 12.940 -4.725 -11.011 1.00 88.81 217 ARG A O 1
ATOM 1675 N N . THR A 1 218 ? 14.713 -3.374 -10.677 1.00 86.62 218 THR A N 1
ATOM 1676 C CA . THR A 1 218 ? 14.174 -2.686 -9.494 1.00 86.62 218 THR A CA 1
ATOM 1677 C C . THR A 1 218 ? 12.944 -1.856 -9.849 1.00 86.62 218 THR A C 1
ATOM 1679 O O . THR A 1 218 ? 11.909 -1.993 -9.208 1.00 86.62 218 THR A O 1
ATOM 1682 N N . THR A 1 219 ? 13.001 -1.060 -10.920 1.00 86.69 219 THR A N 1
ATOM 1683 C CA . THR A 1 219 ? 11.829 -0.292 -11.366 1.00 86.69 219 THR A CA 1
ATOM 1684 C C . THR A 1 219 ? 10.660 -1.210 -11.713 1.00 86.69 219 THR A C 1
ATOM 1686 O O . THR A 1 219 ? 9.524 -0.931 -11.361 1.00 86.69 219 THR A O 1
ATOM 1689 N N . LEU A 1 220 ? 10.911 -2.327 -12.397 1.00 87.62 220 LEU A N 1
ATOM 1690 C CA . LEU A 1 220 ? 9.858 -3.274 -12.757 1.00 87.62 220 LEU A CA 1
ATOM 1691 C C . LEU A 1 220 ? 9.282 -4.005 -11.547 1.00 87.62 220 LEU A C 1
ATOM 1693 O O . LEU A 1 220 ? 8.070 -4.219 -11.506 1.00 87.62 220 LEU A O 1
ATOM 1697 N N . SER A 1 221 ? 10.114 -4.372 -10.570 1.00 85.25 221 SER A N 1
AT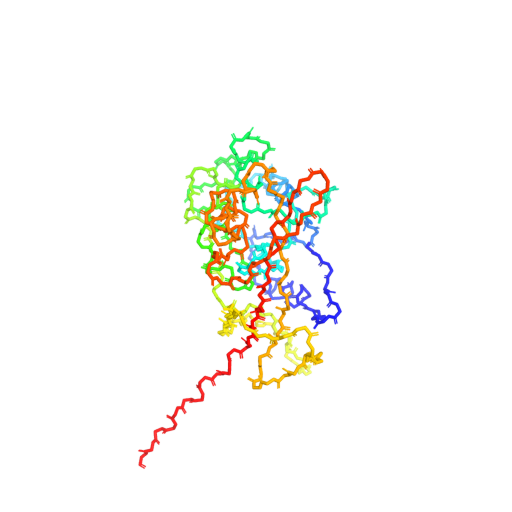OM 1698 C CA . SER A 1 221 ? 9.639 -5.035 -9.359 1.00 85.25 221 SER A CA 1
ATOM 1699 C C . SER A 1 221 ? 8.738 -4.123 -8.534 1.00 85.25 221 SER A C 1
ATOM 1701 O O . SER A 1 221 ? 7.764 -4.625 -7.980 1.00 85.25 221 SER A O 1
ATOM 1703 N N . ASP A 1 222 ? 8.950 -2.801 -8.543 1.00 86.31 222 ASP A N 1
ATOM 1704 C CA . ASP A 1 222 ? 8.008 -1.847 -7.940 1.00 86.31 222 ASP A CA 1
ATOM 1705 C C . ASP A 1 222 ? 6.589 -2.040 -8.504 1.00 86.31 222 ASP A C 1
ATOM 1707 O O . ASP A 1 222 ? 5.624 -2.090 -7.739 1.00 86.31 222 ASP A O 1
ATOM 1711 N N . PHE A 1 223 ? 6.478 -2.307 -9.809 1.00 84.69 223 PHE A N 1
ATOM 1712 C CA . PHE A 1 223 ? 5.211 -2.567 -10.499 1.00 84.69 223 PHE A CA 1
ATOM 1713 C C . PHE A 1 223 ? 4.775 -4.041 -10.520 1.00 84.69 223 PHE A C 1
ATOM 1715 O O . PHE A 1 223 ? 3.783 -4.378 -11.169 1.00 84.69 223 PHE A O 1
ATOM 1722 N N . GLY A 1 224 ? 5.502 -4.947 -9.859 1.00 83.81 224 GLY A N 1
ATOM 1723 C CA . GLY A 1 224 ? 5.222 -6.386 -9.922 1.00 83.81 224 GLY A CA 1
ATOM 1724 C C . GLY A 1 224 ? 5.399 -6.965 -11.331 1.00 83.81 224 GLY A C 1
ATOM 1725 O O . GLY A 1 224 ? 4.709 -7.912 -11.710 1.00 83.81 224 GLY A O 1
ATOM 1726 N N . LEU A 1 225 ? 6.287 -6.364 -12.126 1.00 88.25 225 LEU A N 1
ATOM 1727 C CA . LEU A 1 225 ? 6.591 -6.750 -13.497 1.00 88.25 225 LEU A CA 1
ATOM 1728 C C . LEU A 1 225 ? 7.987 -7.379 -13.594 1.00 88.25 225 LEU A C 1
ATOM 1730 O O . LEU A 1 225 ? 8.884 -7.119 -12.796 1.00 88.25 225 LEU A O 1
ATOM 1734 N N . ALA A 1 226 ? 8.190 -8.184 -14.631 1.00 89.44 226 ALA A N 1
ATOM 1735 C CA . ALA A 1 226 ? 9.471 -8.767 -15.001 1.00 89.44 226 ALA A CA 1
ATOM 1736 C C . ALA A 1 226 ? 9.883 -8.304 -16.408 1.00 89.44 226 ALA A C 1
ATOM 1738 O O . ALA A 1 226 ? 9.018 -8.144 -17.273 1.00 89.44 226 ALA A O 1
ATOM 1739 N N . PRO A 1 227 ? 11.191 -8.175 -16.715 1.00 89.12 227 PRO A N 1
ATOM 1740 C CA . PRO A 1 227 ? 11.652 -7.707 -18.026 1.00 89.12 227 PRO A CA 1
ATOM 1741 C C . PRO A 1 227 ? 11.067 -8.477 -19.216 1.00 89.12 227 PRO A C 1
ATOM 1743 O O . PRO A 1 227 ? 10.780 -7.892 -20.258 1.00 89.12 227 PRO A O 1
ATOM 1746 N N . GLY A 1 228 ? 10.865 -9.790 -19.061 1.00 88.12 228 GLY A N 1
ATOM 1747 C CA . GLY A 1 228 ? 10.301 -10.653 -20.101 1.00 88.12 228 GLY A CA 1
ATOM 1748 C C . GLY A 1 228 ? 8.821 -10.404 -20.406 1.00 88.12 228 GLY A C 1
ATOM 1749 O O . GLY A 1 228 ? 8.350 -10.848 -21.449 1.00 88.12 228 GLY A O 1
ATOM 1750 N N . GLN A 1 229 ? 8.098 -9.690 -19.539 1.00 89.62 229 GLN A N 1
ATOM 1751 C CA . GLN A 1 229 ? 6.677 -9.376 -19.718 1.00 89.62 229 GLN A CA 1
ATOM 1752 C C . GLN A 1 229 ? 6.442 -8.130 -20.579 1.00 89.62 229 GLN A C 1
ATOM 1754 O O . GLN A 1 229 ? 5.321 -7.909 -21.028 1.00 89.62 229 GLN A O 1
ATOM 1759 N N . LEU A 1 230 ? 7.486 -7.336 -20.835 1.00 90.81 230 LEU A N 1
ATOM 1760 C CA . LEU A 1 230 ? 7.394 -6.123 -21.636 1.00 90.81 230 LEU A CA 1
ATOM 1761 C C . LEU A 1 230 ? 8.050 -6.307 -23.009 1.00 90.81 230 LEU A C 1
ATOM 1763 O O . LEU A 1 230 ? 8.973 -7.110 -23.224 1.00 90.81 230 LEU A O 1
ATOM 1767 N N . ARG A 1 231 ? 7.563 -5.518 -23.961 1.00 88.94 231 ARG A N 1
ATOM 1768 C CA . ARG A 1 231 ? 8.254 -5.205 -25.205 1.00 88.94 231 ARG A CA 1
ATOM 1769 C C . ARG A 1 231 ? 9.054 -3.928 -25.004 1.00 88.94 231 ARG A C 1
ATOM 1771 O O . ARG A 1 231 ? 8.492 -2.901 -24.632 1.00 88.94 231 ARG A O 1
ATOM 1778 N N . TRP A 1 232 ? 10.343 -4.009 -25.301 1.00 90.94 232 TRP A N 1
ATOM 1779 C CA . TRP A 1 232 ? 11.290 -2.923 -25.095 1.00 90.94 232 TRP A CA 1
ATOM 1780 C C . TRP A 1 232 ? 11.685 -2.279 -26.418 1.00 90.94 232 TRP A C 1
ATOM 1782 O O . TRP A 1 232 ? 11.967 -2.985 -27.389 1.00 90.94 232 TRP A O 1
ATOM 1792 N N . ARG A 1 233 ? 11.748 -0.950 -26.439 1.00 91.44 233 ARG A N 1
ATOM 1793 C CA . ARG A 1 233 ? 12.415 -0.161 -27.480 1.00 91.44 233 ARG A CA 1
ATOM 1794 C C . ARG A 1 233 ? 13.351 0.847 -26.816 1.00 91.44 233 ARG A C 1
ATOM 1796 O O . ARG A 1 233 ? 13.097 1.264 -25.691 1.00 91.44 233 ARG A O 1
ATOM 1803 N N . ILE A 1 234 ? 14.422 1.217 -27.506 1.00 92.19 234 ILE A N 1
ATOM 1804 C CA . ILE A 1 234 ? 15.303 2.306 -27.076 1.00 92.19 234 ILE A CA 1
ATOM 1805 C C . ILE A 1 234 ? 14.937 3.527 -27.908 1.00 92.19 234 ILE A C 1
ATOM 1807 O O . ILE A 1 234 ? 14.936 3.450 -29.136 1.00 92.19 234 ILE A O 1
ATOM 1811 N N . GLU A 1 235 ? 14.659 4.635 -27.242 1.00 92.56 235 GLU A N 1
ATOM 1812 C CA . GLU A 1 235 ? 14.580 5.952 -27.855 1.00 92.56 235 GLU A CA 1
ATOM 1813 C C . GLU A 1 235 ? 15.863 6.709 -27.516 1.00 92.56 235 GLU A C 1
ATOM 1815 O O . GLU A 1 235 ? 16.250 6.794 -26.351 1.00 92.56 235 GLU A O 1
ATOM 1820 N N . ARG A 1 236 ? 16.579 7.186 -28.534 1.00 89.38 236 ARG A N 1
ATOM 1821 C CA . ARG A 1 236 ? 17.850 7.900 -28.364 1.00 89.38 236 ARG A CA 1
ATOM 1822 C C . ARG A 1 236 ? 17.615 9.392 -28.567 1.00 89.38 236 ARG A C 1
ATOM 1824 O O . ARG A 1 236 ? 16.931 9.768 -29.514 1.00 89.38 236 ARG A O 1
ATOM 1831 N N . SER A 1 237 ? 18.203 10.212 -27.707 1.00 85.19 237 SER A N 1
ATOM 1832 C CA . SER A 1 237 ? 18.234 11.671 -27.803 1.00 85.19 237 SER A CA 1
ATOM 1833 C C . SER A 1 237 ? 19.677 12.174 -27.723 1.00 85.19 237 SER A C 1
ATOM 1835 O O . SER A 1 237 ? 20.597 11.427 -27.391 1.00 85.19 237 SER A O 1
ATOM 1837 N N . GLU A 1 238 ? 19.891 13.458 -28.002 1.00 80.25 238 GLU A N 1
ATOM 1838 C CA . GLU A 1 238 ? 21.212 14.092 -27.851 1.00 80.25 238 GLU A CA 1
ATOM 1839 C C . GLU A 1 238 ? 21.714 14.050 -26.397 1.00 80.25 238 GLU A C 1
ATOM 1841 O O . GLU A 1 238 ? 22.908 13.921 -26.146 1.00 80.25 238 GLU A O 1
ATOM 1846 N N . SER A 1 239 ? 20.789 14.095 -25.435 1.00 81.38 239 SER A N 1
ATOM 1847 C CA . SER A 1 239 ? 21.058 14.060 -23.995 1.00 81.38 239 SER A CA 1
ATOM 1848 C C . SER A 1 239 ? 21.181 12.653 -23.397 1.00 81.38 239 SER A C 1
ATOM 1850 O O . SER A 1 239 ? 21.425 12.527 -22.198 1.00 81.38 239 SER A O 1
ATOM 1852 N N . GLY A 1 240 ? 21.000 11.590 -24.189 1.00 83.44 240 GLY A N 1
ATOM 1853 C CA . GLY A 1 240 ? 21.078 10.213 -23.706 1.00 83.44 240 GLY A CA 1
ATOM 1854 C C . GLY A 1 240 ? 20.072 9.283 -24.373 1.00 83.44 240 GLY A C 1
ATOM 1855 O O . GLY A 1 240 ? 19.855 9.312 -25.582 1.00 83.44 240 GLY A O 1
ATOM 1856 N N . CYS A 1 241 ? 19.485 8.381 -23.598 1.00 87.62 241 CYS A N 1
ATOM 1857 C CA . CYS A 1 241 ? 18.506 7.442 -24.119 1.00 87.62 241 CYS A CA 1
ATOM 1858 C C . CYS A 1 241 ? 17.475 7.046 -23.066 1.00 87.62 241 CYS A C 1
ATOM 1860 O O . CYS A 1 241 ? 17.715 7.067 -21.856 1.00 87.62 241 CYS A O 1
ATOM 1862 N N . LYS A 1 242 ? 16.316 6.633 -23.564 1.00 91.38 242 LYS A N 1
ATOM 1863 C CA . LYS A 1 242 ? 15.195 6.130 -22.785 1.00 91.38 242 LYS A CA 1
ATOM 1864 C C . LYS A 1 242 ? 14.900 4.707 -23.218 1.00 91.38 242 LYS A C 1
ATOM 1866 O O . LYS A 1 242 ? 14.790 4.408 -24.408 1.00 91.38 242 LYS A O 1
ATOM 1871 N N . LEU A 1 243 ? 14.759 3.817 -22.248 1.00 92.62 243 LEU A N 1
ATOM 1872 C CA . LEU A 1 243 ? 14.247 2.480 -22.479 1.00 92.62 243 LEU A CA 1
ATOM 1873 C C . LEU A 1 243 ? 12.735 2.506 -22.247 1.00 92.62 243 LEU A C 1
ATOM 1875 O O . LEU A 1 243 ? 12.268 2.688 -21.124 1.00 92.62 243 LEU A O 1
ATOM 1879 N N . LEU A 1 244 ? 11.975 2.317 -23.321 1.00 91.56 244 LEU A N 1
ATOM 1880 C CA . LEU A 1 244 ? 10.519 2.314 -23.289 1.00 91.56 244 LEU A CA 1
ATOM 1881 C C . LEU A 1 244 ? 10.005 0.876 -23.270 1.00 91.56 244 LEU A C 1
ATOM 1883 O O . LEU A 1 244 ? 10.219 0.109 -24.215 1.00 91.56 244 LEU A O 1
ATOM 1887 N N . GLY A 1 245 ? 9.327 0.518 -22.188 1.00 90.44 245 GLY A N 1
ATOM 1888 C CA . GLY A 1 245 ? 8.632 -0.746 -22.001 1.00 90.44 245 GLY A CA 1
ATOM 1889 C C . GLY A 1 245 ? 7.146 -0.605 -22.306 1.00 90.44 245 GLY A C 1
ATOM 1890 O O . GLY A 1 245 ? 6.508 0.370 -21.919 1.00 90.44 245 GLY A O 1
ATOM 1891 N N . SER A 1 246 ? 6.573 -1.596 -22.981 1.00 88.44 246 SER A N 1
ATOM 1892 C CA . SER A 1 246 ? 5.133 -1.666 -23.240 1.00 88.44 246 SER A CA 1
ATOM 1893 C C . SER A 1 246 ? 4.594 -3.068 -22.985 1.00 88.44 246 SER A C 1
ATOM 1895 O O . SER A 1 246 ? 5.245 -4.059 -23.322 1.00 88.44 246 SER A O 1
ATOM 1897 N N . ALA A 1 247 ? 3.415 -3.149 -22.379 1.00 88.00 247 ALA A N 1
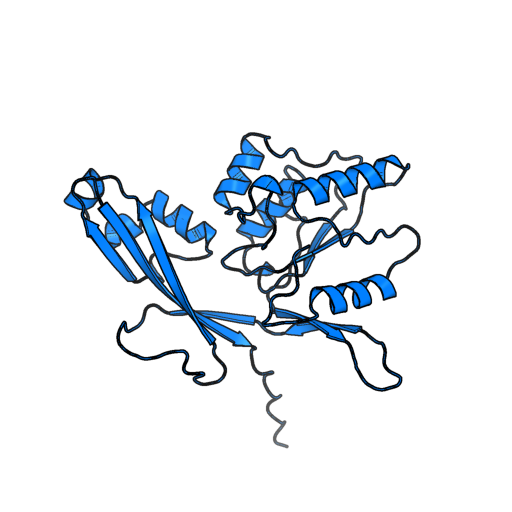ATOM 1898 C CA . ALA A 1 247 ? 2.678 -4.387 -22.153 1.00 88.00 247 ALA A CA 1
ATOM 1899 C C . ALA A 1 247 ? 1.169 -4.105 -22.102 1.00 88.00 247 ALA A C 1
ATOM 1901 O O . ALA A 1 247 ? 0.731 -2.953 -22.091 1.00 88.00 247 ALA A O 1
ATOM 1902 N N . THR A 1 248 ? 0.366 -5.160 -22.035 1.00 83.38 248 THR A N 1
ATOM 1903 C CA . THR A 1 248 ? -1.060 -5.054 -21.715 1.00 83.38 248 THR A CA 1
ATOM 1904 C C . THR A 1 248 ? -1.351 -5.909 -20.497 1.00 83.38 248 THR A C 1
ATOM 1906 O O . THR A 1 248 ? -1.074 -7.109 -20.488 1.00 83.38 248 THR A O 1
ATOM 1909 N N . VAL A 1 249 ? -1.910 -5.292 -19.463 1.00 81.94 249 VAL A N 1
ATOM 1910 C CA . VAL A 1 249 ? -2.486 -6.012 -18.333 1.00 81.94 249 VAL A CA 1
ATOM 1911 C C . VAL A 1 249 ? -3.910 -6.368 -18.714 1.00 81.94 249 VAL A C 1
ATOM 1913 O O . VAL A 1 249 ? -4.710 -5.496 -19.037 1.00 81.94 249 VAL A O 1
ATOM 1916 N N . MET A 1 250 ? -4.224 -7.654 -18.692 1.00 81.31 250 MET A N 1
ATOM 1917 C CA . MET A 1 250 ? -5.596 -8.123 -18.787 1.00 81.31 250 MET A CA 1
ATOM 1918 C C . MET A 1 250 ? -6.067 -8.426 -17.375 1.00 81.31 250 MET A C 1
ATOM 1920 O O . MET A 1 250 ? -5.400 -9.182 -16.666 1.00 81.31 250 MET A O 1
ATOM 1924 N N . THR A 1 251 ? -7.186 -7.846 -16.966 1.00 77.12 251 THR A N 1
ATOM 1925 C CA . THR A 1 251 ? -7.852 -8.160 -15.703 1.00 77.12 251 THR A CA 1
ATOM 1926 C C . THR A 1 251 ? -9.206 -8.773 -16.002 1.00 77.12 251 THR A C 1
ATOM 1928 O O . THR A 1 251 ? -9.884 -8.346 -16.928 1.00 77.12 251 THR A O 1
ATOM 1931 N N . SER A 1 252 ? -9.610 -9.779 -15.241 1.00 80.19 252 SER A N 1
ATOM 1932 C CA . SER A 1 252 ? -10.993 -10.241 -15.253 1.00 80.19 252 SER A CA 1
ATOM 1933 C C . SER A 1 252 ? -11.453 -10.458 -13.831 1.00 80.19 252 SER A C 1
ATOM 1935 O O . SER A 1 252 ? -10.710 -10.945 -12.966 1.00 80.19 252 SER A O 1
ATOM 1937 N N . GLU A 1 253 ? -12.724 -10.170 -13.606 1.00 72.88 253 GLU A N 1
ATOM 1938 C CA . GLU A 1 253 ? -13.441 -10.869 -12.558 1.00 72.88 253 GLU A CA 1
ATOM 1939 C C . GLU A 1 253 ? -13.506 -12.325 -13.003 1.00 72.88 253 GLU A C 1
ATOM 1941 O O . GLU A 1 253 ? -14.030 -12.621 -14.076 1.00 72.88 253 GLU A O 1
ATOM 1946 N N . ALA A 1 254 ? -12.900 -13.245 -12.253 1.00 58.78 254 ALA A N 1
ATOM 1947 C CA . ALA A 1 254 ? -13.086 -14.645 -12.597 1.00 58.78 254 ALA A CA 1
ATOM 1948 C C . ALA A 1 254 ? -14.589 -14.933 -12.533 1.00 58.78 254 ALA A C 1
ATOM 1950 O O . ALA A 1 254 ? -15.223 -14.673 -11.501 1.00 58.78 254 ALA A O 1
ATOM 1951 N N . GLN A 1 255 ? -15.158 -15.454 -13.622 1.00 50.25 255 GLN A N 1
ATOM 1952 C CA . GLN A 1 255 ? -16.482 -16.043 -13.523 1.00 50.25 255 GLN A CA 1
ATOM 1953 C C . GLN A 1 255 ? -16.405 -17.137 -12.452 1.00 50.25 255 GLN A C 1
ATOM 1955 O O . GLN A 1 255 ? -15.415 -17.882 -12.425 1.00 50.25 255 GLN A O 1
ATOM 1960 N N . PRO A 1 256 ? -17.376 -17.207 -11.522 1.00 50.06 256 PRO A N 1
ATOM 1961 C CA . PRO A 1 256 ? -17.449 -18.349 -10.630 1.00 50.06 256 PRO A CA 1
ATOM 1962 C C . PRO A 1 256 ? -17.438 -19.584 -11.524 1.00 50.06 256 PRO A C 1
ATOM 1964 O O . PRO A 1 256 ? -18.193 -19.642 -12.493 1.00 50.06 256 PRO A O 1
ATOM 1967 N N . VAL A 1 257 ? -16.527 -20.522 -11.258 1.00 43.56 257 VAL A N 1
ATOM 1968 C CA . VAL A 1 257 ? -16.556 -21.815 -11.935 1.00 43.56 257 VAL A CA 1
ATOM 1969 C C . VAL A 1 257 ? -17.916 -22.388 -11.575 1.00 43.56 257 VAL A C 1
ATOM 1971 O O . VAL A 1 257 ? -18.117 -22.789 -10.429 1.00 43.56 257 VAL A O 1
ATOM 1974 N N . SER A 1 258 ? -18.879 -22.313 -12.496 1.00 42.53 258 SER A N 1
ATOM 1975 C CA . SER A 1 258 ? -20.165 -22.972 -12.339 1.00 42.53 258 SER A CA 1
ATOM 1976 C C . SER A 1 258 ? -19.814 -24.404 -11.998 1.00 42.53 258 SER A C 1
ATOM 1978 O O . SER A 1 258 ? -19.129 -25.046 -12.798 1.00 42.53 258 SER A O 1
ATOM 1980 N N . ALA A 1 259 ? -20.155 -24.847 -10.783 1.00 39.84 259 ALA A N 1
ATOM 1981 C CA . ALA A 1 259 ? -19.906 -26.213 -10.361 1.00 39.84 259 ALA A CA 1
ATOM 1982 C C . ALA A 1 259 ? -20.410 -27.097 -11.498 1.00 39.84 259 ALA A C 1
ATOM 1984 O O . ALA A 1 259 ? -21.589 -27.027 -11.852 1.00 39.84 259 ALA A O 1
ATOM 1985 N N . ILE A 1 260 ? -19.478 -27.776 -12.170 1.00 41.84 260 ILE A N 1
ATOM 1986 C CA . ILE A 1 260 ? -19.789 -28.662 -13.282 1.00 41.84 260 ILE A CA 1
ATOM 1987 C C . ILE A 1 260 ? -20.799 -29.630 -12.693 1.00 41.84 260 ILE A C 1
ATOM 1989 O O . ILE A 1 260 ? -20.464 -30.352 -11.758 1.00 41.84 260 ILE A O 1
ATOM 1993 N N . GLY A 1 261 ? -22.048 -29.525 -13.152 1.00 39.06 261 GLY A N 1
ATOM 1994 C CA . GLY A 1 261 ? -23.140 -30.308 -12.608 1.00 39.06 261 GLY A CA 1
ATOM 1995 C C . GLY A 1 261 ? -22.738 -31.771 -12.619 1.00 39.06 261 GLY A C 1
ATOM 1996 O O . GLY A 1 261 ? -22.291 -32.269 -13.658 1.00 39.06 261 GLY A O 1
ATOM 1997 N N . ASP A 1 262 ? -22.877 -32.418 -11.463 1.00 41.91 262 ASP A N 1
ATOM 1998 C CA . ASP A 1 262 ? -22.879 -33.867 -11.363 1.00 41.91 262 ASP A CA 1
ATOM 1999 C C . ASP A 1 262 ? -23.862 -34.382 -12.414 1.00 41.91 262 ASP A C 1
ATOM 2001 O O . ASP A 1 262 ? -25.080 -34.221 -12.304 1.00 41.91 262 ASP A O 1
ATOM 2005 N N . ARG A 1 263 ? -23.314 -34.937 -13.496 1.00 41.03 263 ARG A N 1
ATOM 2006 C CA . ARG A 1 263 ? -24.082 -35.759 -14.419 1.00 41.03 263 ARG A CA 1
ATOM 2007 C C . ARG A 1 263 ? -24.296 -37.083 -13.697 1.00 41.03 263 ARG A C 1
ATOM 2009 O O . ARG A 1 263 ? -23.423 -37.948 -13.747 1.00 41.03 263 ARG A O 1
ATOM 2016 N N . GLY A 1 264 ? -25.403 -37.158 -12.962 1.00 53.00 264 GLY A N 1
ATOM 2017 C CA . GLY A 1 264 ? -26.029 -38.430 -12.606 1.00 53.00 264 GLY A CA 1
ATOM 2018 C C . GLY A 1 264 ? -26.511 -39.172 -13.844 1.00 53.00 264 GLY A C 1
ATOM 2019 O O . GLY A 1 264 ? -26.768 -38.502 -14.874 1.00 53.00 264 GLY A O 1
#

Solvent-accessible surface area (backbone atoms only — not comparable to full-atom values): 14951 Å² total; per-residue (Å²): 61,82,79,62,51,92,89,50,74,48,47,66,59,22,41,50,54,39,49,65,78,65,62,55,94,90,63,83,89,82,72,71,50,59,17,53,50,45,49,52,49,51,53,51,60,60,32,72,77,74,46,74,45,47,52,72,46,79,45,76,44,60,38,28,48,36,69,40,53,74,45,13,57,45,66,90,69,71,52,58,56,46,56,65,56,52,49,50,31,48,75,70,50,77,47,63,42,55,56,61,72,46,40,42,100,71,31,35,39,35,40,55,23,27,25,34,43,70,31,60,74,53,33,28,51,56,14,23,47,47,58,44,88,47,44,84,37,43,47,44,39,51,20,37,61,45,40,46,64,50,82,54,101,85,37,84,54,48,46,83,46,73,43,59,49,44,72,47,73,36,64,73,90,65,103,80,66,78,80,79,67,72,61,90,65,29,49,69,43,82,42,76,45,80,40,85,44,63,52,70,60,63,75,78,41,57,51,76,56,56,41,68,34,67,69,46,45,52,61,30,47,41,44,64,46,57,63,87,39,38,42,66,44,70,49,77,54,98,90,29,34,35,42,36,34,35,33,31,38,36,37,30,72,51,73,76,77,70,76,77,72,82,81,121